Protein AF-X6MAR9-F1 (afdb_monomer_lite)

Foldseek 3Di:
DDDDPVPPPPPDDPDDDPVVVVCVVLVLLADFDPPLAPDDFDDDDDDDDDDDDDDDDDDDDDDPPDDPDPPPPPPPPPAFAEDEFEPPPQLLCRCQVLLQVCLVLVVVLLVLVCPLDVCNVPPQQVVLLVCLVVSLVSHPDCRSSNLVSSCVNSVPDSSSSSVVRSVVVVDKDKDKDWDADPVRDIGIDMDIDDQPPGCQDPVVRDRPSRVSSVVSHHKYQYDYPRHRPDID

pLDDT: mean 72.79, std 27.3, range [24.64, 98.56]

InterPro domains:
  IPR029130 Acid ceramidase, N-terminal [PF15508] (80-138)

Radius of gyration: 22.71 Å; chains: 1; bounding box: 52×60×66 Å

Organism: Reticulomyxa filosa (NCBI:txid46433)

Secondary structure (DSSP, 8-state):
-PPPGGGG---S--SSHHHHHHHHHHTTS---SS-SS---------------------PSPPPTT----------------EEEEETTS-TTTTTHHHHHHTHHHHHHHHHHHHHS-HHIIIIIHHHHHHHHHHHHTTSSTTHHHHHHHHHHHHT--HHHHHHHHHHTTTS-EEEEEEEE-TTS-EEEEEEEE-S-STTEETTTTEEHHHHHHGGG--EEEEEETTEEEEE-

Structure (mmCIF, N/CA/C/O backbone):
data_AF-X6MAR9-F1
#
_entry.id   AF-X6MAR9-F1
#
loop_
_atom_site.group_PDB
_atom_site.id
_atom_site.type_symbol
_atom_site.label_atom_id
_atom_site.label_alt_id
_atom_site.label_comp_id
_atom_site.label_asym_id
_atom_site.label_entity_id
_atom_site.label_seq_id
_atom_site.pdbx_PDB_ins_code
_atom_site.Cartn_x
_atom_site.Cartn_y
_atom_site.Cartn_z
_atom_site.occupancy
_atom_site.B_iso_or_equiv
_atom_site.auth_seq_id
_atom_site.auth_comp_id
_atom_site.auth_asym_id
_atom_site.auth_atom_id
_atom_site.pdbx_PDB_model_num
ATOM 1 N N . MET A 1 1 ? -15.173 17.485 -39.914 1.00 39.50 1 MET A N 1
ATOM 2 C CA . MET A 1 1 ? -15.360 16.325 -39.014 1.00 39.50 1 MET A CA 1
ATOM 3 C C . MET A 1 1 ? -16.487 16.671 -38.047 1.00 39.50 1 MET A C 1
ATOM 5 O O . MET A 1 1 ? -16.360 17.649 -37.323 1.00 39.50 1 MET A O 1
ATOM 9 N N . GLN A 1 2 ? -17.634 15.994 -38.146 1.00 32.28 2 GLN A N 1
ATOM 10 C CA . GLN A 1 2 ? -18.839 16.290 -37.359 1.00 32.28 2 GLN A CA 1
ATOM 11 C C . GLN A 1 2 ? -18.746 15.657 -35.964 1.00 32.28 2 GLN A C 1
ATOM 13 O O . GLN A 1 2 ? -18.407 14.485 -35.834 1.00 32.28 2 GLN A O 1
ATOM 18 N N . VAL A 1 3 ? -19.053 16.444 -34.932 1.00 35.78 3 VAL A N 1
ATOM 19 C CA . VAL A 1 3 ? -19.108 16.002 -33.531 1.00 35.78 3 VAL A CA 1
ATOM 20 C C . VAL A 1 3 ? -20.374 15.150 -33.309 1.00 35.78 3 VAL A C 1
ATOM 22 O O . VAL A 1 3 ? -21.450 15.582 -33.737 1.00 35.78 3 VAL A O 1
ATOM 25 N N . PRO A 1 4 ? -20.289 13.973 -32.654 1.00 30.70 4 PRO A N 1
ATOM 26 C CA . PRO A 1 4 ? -21.431 13.079 -32.452 1.00 30.70 4 PRO A CA 1
ATOM 27 C C . PRO A 1 4 ? -22.591 13.707 -31.647 1.00 30.70 4 PRO A C 1
ATOM 29 O O . PRO A 1 4 ? -22.347 14.523 -30.752 1.00 30.70 4 PRO A O 1
ATOM 32 N N . PRO A 1 5 ? -23.857 13.303 -31.888 1.00 30.72 5 PRO A N 1
ATOM 33 C CA . PRO A 1 5 ? -25.050 13.988 -31.366 1.00 30.72 5 PRO A CA 1
ATOM 34 C C . PRO A 1 5 ? -25.246 13.939 -29.843 1.00 30.72 5 PRO A C 1
ATOM 36 O O . PRO A 1 5 ? -26.031 14.723 -29.318 1.00 30.72 5 PRO A O 1
ATOM 39 N N . PHE A 1 6 ? -24.539 13.070 -29.113 1.00 33.81 6 PHE A N 1
ATOM 40 C CA . PHE A 1 6 ? -24.706 12.939 -27.658 1.00 33.81 6 PHE A CA 1
ATOM 41 C C . PHE A 1 6 ? -23.986 14.035 -26.849 1.00 33.81 6 PHE A C 1
ATOM 43 O O . PHE A 1 6 ? -24.276 14.219 -25.671 1.00 33.81 6 PHE A O 1
ATOM 50 N N . LEU A 1 7 ? -23.079 14.799 -27.470 1.00 34.28 7 LEU A N 1
ATOM 51 C CA . LEU A 1 7 ? -22.317 15.866 -26.803 1.00 34.28 7 LEU A CA 1
ATOM 52 C C . LEU A 1 7 ? -23.007 17.242 -26.833 1.00 34.28 7 LEU A C 1
ATOM 54 O O . LEU A 1 7 ? -22.461 18.209 -26.308 1.00 34.28 7 LEU A O 1
ATOM 58 N N . LYS A 1 8 ? -24.205 17.355 -27.424 1.00 35.19 8 LYS A N 1
ATOM 59 C CA . LYS A 1 8 ? -24.899 18.644 -27.596 1.00 35.19 8 LYS A CA 1
ATOM 60 C C . LYS A 1 8 ? -25.724 19.114 -26.388 1.00 35.19 8 LYS A C 1
ATOM 62 O O . LYS A 1 8 ? -26.106 20.275 -26.371 1.00 35.19 8 LYS A O 1
ATOM 67 N N . ASN A 1 9 ? -25.940 18.279 -25.364 1.00 33.31 9 ASN A N 1
ATOM 68 C CA . ASN A 1 9 ? -26.880 18.582 -24.268 1.00 33.31 9 ASN A CA 1
ATOM 69 C C . ASN A 1 9 ? -26.250 18.724 -22.868 1.00 33.31 9 ASN A C 1
ATOM 71 O O . ASN A 1 9 ? -26.917 18.496 -21.864 1.00 33.31 9 ASN A O 1
ATOM 75 N N . CYS A 1 10 ? -24.993 19.161 -22.764 1.00 29.86 10 CYS A N 1
ATOM 76 C CA . CYS A 1 10 ? -24.384 19.515 -21.472 1.00 29.86 10 CYS A CA 1
ATOM 77 C C . CYS A 1 10 ? -24.360 21.037 -21.222 1.00 29.86 10 CYS A C 1
ATOM 79 O O . CYS A 1 10 ? -23.356 21.583 -20.769 1.00 29.86 10 CYS A O 1
ATOM 81 N N . GLU A 1 11 ? -25.465 21.740 -21.482 1.00 31.56 11 GLU A N 1
ATOM 82 C CA . GLU A 1 11 ? -25.689 23.104 -20.980 1.00 31.56 11 GLU A CA 1
ATOM 83 C C . GLU A 1 11 ? -26.570 23.070 -19.723 1.00 31.56 11 GLU A C 1
ATOM 85 O O . GLU A 1 11 ? -27.739 23.428 -19.763 1.00 31.56 11 GLU A O 1
ATOM 90 N N . PHE A 1 12 ? -26.020 22.630 -18.583 1.00 28.61 12 PHE A N 1
ATOM 91 C CA . PHE A 1 12 ? -26.700 22.826 -17.288 1.00 28.61 12 PHE A CA 1
ATOM 92 C C . PHE A 1 12 ? -25.785 23.135 -16.090 1.00 28.61 12 PHE A C 1
ATOM 94 O O . PHE A 1 12 ? -26.240 23.189 -14.956 1.00 28.61 12 PHE A O 1
ATOM 101 N N . PHE A 1 13 ? -24.496 23.418 -16.307 1.00 28.36 13 PHE A N 1
ATOM 102 C CA . PHE A 1 13 ? -23.588 23.828 -15.223 1.00 28.36 13 PHE A CA 1
ATOM 103 C C . PHE A 1 13 ? -22.726 25.038 -15.611 1.00 28.36 13 PHE A C 1
ATOM 105 O O . PHE A 1 13 ? -21.499 25.036 -15.496 1.00 28.36 13 PHE A O 1
ATOM 112 N N . LYS A 1 14 ? -23.374 26.118 -16.061 1.00 34.38 14 LYS A N 1
ATOM 113 C CA . LYS A 1 14 ? -22.772 27.460 -16.110 1.00 34.38 14 LYS A CA 1
ATOM 114 C C . LYS A 1 14 ? -23.129 28.214 -14.828 1.00 34.38 14 LYS A C 1
ATOM 116 O O . LYS A 1 14 ? -24.068 28.991 -14.820 1.00 34.38 14 LYS A O 1
ATOM 121 N N . SER A 1 15 ? -22.399 27.947 -13.744 1.00 34.78 15 SER A N 1
ATOM 122 C CA . SER A 1 15 ? -22.125 28.875 -12.626 1.00 34.78 15 SER A CA 1
ATOM 123 C C . SER A 1 15 ? -21.538 28.078 -11.453 1.00 34.78 15 SER A C 1
ATOM 125 O O . SER A 1 15 ? -22.092 27.053 -11.075 1.00 34.78 15 SER A O 1
ATOM 127 N N . LYS A 1 16 ? -20.413 28.540 -10.883 1.00 30.88 16 LYS A N 1
ATOM 128 C CA . LYS A 1 16 ? -19.631 27.946 -9.763 1.00 30.88 16 LYS A CA 1
ATOM 129 C C . LYS A 1 16 ? -18.606 26.832 -10.078 1.00 30.88 16 LYS A C 1
ATOM 131 O O . LYS A 1 16 ? -18.299 26.021 -9.209 1.00 30.88 16 LYS A O 1
ATOM 136 N N . SER A 1 17 ? -17.998 26.798 -11.272 1.00 34.94 17 SER A N 1
ATOM 137 C CA . SER A 1 17 ? -17.048 25.723 -11.646 1.00 34.94 17 SER A CA 1
ATOM 138 C C . SER A 1 17 ? -15.541 26.015 -11.494 1.00 34.94 17 SER A C 1
ATOM 140 O O . SER A 1 17 ? -14.753 25.100 -11.717 1.00 34.94 17 SER A O 1
ATOM 142 N N . SER A 1 18 ? -15.092 27.207 -11.076 1.00 30.00 18 SER A N 1
ATOM 143 C CA . SER A 1 18 ? -13.641 27.491 -10.996 1.00 30.00 18 SER A CA 1
ATOM 144 C C . SER A 1 18 ? -12.972 27.052 -9.681 1.00 30.00 18 SER A C 1
ATOM 146 O O . SER A 1 18 ? -11.855 26.541 -9.731 1.00 30.00 18 SER A O 1
ATOM 148 N N . LEU A 1 19 ? -13.645 27.150 -8.524 1.00 27.83 19 LEU A N 1
ATOM 149 C CA . LEU A 1 19 ? -13.100 26.655 -7.243 1.00 27.83 19 LEU A CA 1
ATOM 150 C C . LEU A 1 19 ? -13.285 25.138 -7.047 1.00 27.83 19 LEU A C 1
ATOM 152 O O . LEU A 1 19 ? -12.405 24.471 -6.511 1.00 27.83 19 LEU A O 1
ATOM 156 N N . CYS A 1 20 ? -14.389 24.558 -7.530 1.00 26.77 20 CYS A N 1
ATOM 157 C CA . CYS A 1 20 ? -14.671 23.128 -7.346 1.00 26.77 20 CYS A CA 1
ATOM 158 C C . CYS A 1 20 ? -13.857 22.224 -8.300 1.00 26.77 20 CYS A C 1
ATOM 160 O O . CYS A 1 20 ? -13.545 21.086 -7.954 1.00 26.77 20 CYS A O 1
ATOM 162 N N . LYS A 1 21 ? -13.443 22.726 -9.477 1.00 27.64 21 LYS A N 1
ATOM 163 C CA . LYS A 1 21 ? -12.596 21.959 -10.413 1.00 27.64 21 LYS A CA 1
ATOM 164 C C . LYS A 1 21 ? -11.141 21.844 -9.958 1.00 27.64 21 LYS A C 1
ATOM 166 O O . LYS A 1 21 ? -10.560 20.780 -10.140 1.00 27.64 21 LYS A O 1
ATOM 171 N N . LYS A 1 22 ? -10.577 22.879 -9.321 1.00 27.75 22 LYS A N 1
ATOM 172 C CA . LYS A 1 22 ? -9.224 22.792 -8.743 1.00 27.75 22 LYS A CA 1
ATOM 173 C C . LYS A 1 22 ? -9.175 21.789 -7.583 1.00 27.75 22 LYS A C 1
ATOM 175 O O . LYS A 1 22 ? -8.271 20.963 -7.545 1.00 27.75 22 LYS A O 1
ATOM 180 N N . ASN A 1 23 ? -10.209 21.758 -6.737 1.00 29.67 23 ASN A N 1
ATOM 181 C CA . ASN A 1 23 ? -10.257 20.831 -5.603 1.00 29.67 23 ASN A CA 1
ATOM 182 C C . ASN A 1 23 ? -10.655 19.392 -5.957 1.00 29.67 23 ASN A C 1
ATOM 184 O O . ASN A 1 23 ? -10.231 18.486 -5.256 1.00 29.67 23 ASN A O 1
ATOM 188 N N . LYS A 1 24 ? -11.396 19.121 -7.041 1.00 25.94 24 LYS A N 1
ATOM 189 C CA . LYS A 1 24 ? -11.697 17.727 -7.435 1.00 25.94 24 LYS A CA 1
ATOM 190 C C . LYS A 1 24 ? -10.523 16.991 -8.080 1.00 25.94 24 LYS A C 1
ATOM 192 O O . LYS A 1 24 ? -10.503 15.768 -8.035 1.00 25.94 24 LYS A O 1
ATOM 197 N N . MET A 1 25 ? -9.578 17.708 -8.686 1.00 26.48 25 MET A N 1
ATOM 198 C CA . MET A 1 25 ? -8.367 17.097 -9.244 1.00 26.48 25 MET A CA 1
ATOM 199 C C . MET A 1 25 ? -7.290 16.940 -8.159 1.00 26.48 25 MET A C 1
ATOM 201 O O . MET A 1 25 ? -6.691 15.877 -8.066 1.00 26.48 25 MET A O 1
ATOM 205 N N . ALA A 1 26 ? -7.151 17.927 -7.262 1.00 25.94 26 ALA A N 1
ATOM 206 C CA . ALA A 1 26 ? -6.283 17.834 -6.084 1.00 25.94 26 ALA A CA 1
ATOM 207 C C . ALA A 1 26 ? -6.765 16.788 -5.055 1.00 25.94 26 ALA A C 1
ATOM 209 O O . ALA A 1 26 ? -5.955 16.082 -4.474 1.00 25.94 26 ALA A O 1
ATOM 210 N N . SER A 1 27 ? -8.082 16.613 -4.887 1.00 24.64 27 SER A N 1
ATOM 211 C CA . SER A 1 27 ? -8.659 15.606 -3.979 1.00 24.64 27 SER A CA 1
ATOM 212 C C . SER A 1 27 ? -8.550 14.169 -4.494 1.00 24.64 27 SER A C 1
ATOM 214 O O . SER A 1 27 ? -8.752 13.248 -3.712 1.00 24.64 27 SER A O 1
ATOM 216 N N . LYS A 1 28 ? -8.265 13.960 -5.787 1.00 25.88 2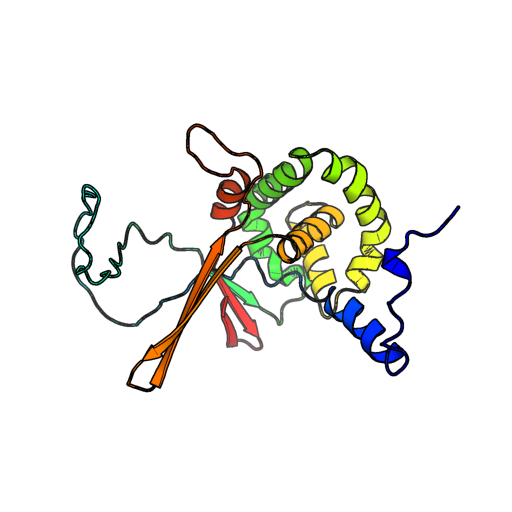8 LYS A N 1
ATOM 217 C CA . LYS A 1 28 ? -8.078 12.620 -6.369 1.00 25.88 28 LYS A CA 1
ATOM 218 C C . LYS A 1 28 ? -6.622 12.149 -6.365 1.00 25.88 28 LYS A C 1
ATOM 220 O O . LYS A 1 28 ? -6.386 10.972 -6.567 1.00 25.88 28 LYS A O 1
ATOM 225 N N . PHE A 1 29 ? -5.672 13.051 -6.120 1.00 27.73 29 PHE A N 1
ATOM 226 C CA . PHE A 1 29 ? -4.241 12.741 -5.999 1.00 27.73 29 PHE A CA 1
ATOM 227 C C . PHE A 1 29 ? -3.792 12.577 -4.536 1.00 27.73 29 PHE A C 1
ATOM 229 O O . PHE A 1 29 ? -2.603 12.540 -4.242 1.00 27.73 29 PHE A O 1
ATOM 236 N N . ALA A 1 30 ? -4.756 12.506 -3.616 1.00 26.73 30 ALA A N 1
ATOM 237 C CA . ALA A 1 30 ? -4.566 12.664 -2.184 1.00 26.73 30 ALA A CA 1
ATOM 238 C C . ALA A 1 30 ? -4.657 11.369 -1.376 1.00 26.73 30 ALA A C 1
ATOM 240 O O . ALA A 1 30 ? -5.114 11.417 -0.242 1.00 26.73 30 ALA A O 1
ATOM 241 N N . VAL A 1 31 ? -4.300 10.216 -1.933 1.00 33.16 31 VAL A N 1
ATOM 242 C CA . VAL A 1 31 ? -4.320 8.961 -1.173 1.00 33.16 31 VAL A CA 1
ATOM 243 C C . VAL A 1 31 ? -3.279 8.036 -1.768 1.00 33.16 31 VAL A C 1
ATOM 245 O O . VAL A 1 31 ? -3.501 7.517 -2.852 1.00 33.16 31 VAL A O 1
ATOM 248 N N . SER A 1 32 ? -2.138 7.856 -1.110 1.00 33.22 32 SER A N 1
ATOM 249 C CA . SER A 1 32 ? -1.228 6.728 -1.346 1.00 33.22 32 SER A CA 1
ATOM 250 C C . SER A 1 32 ? -0.170 6.734 -0.259 1.00 33.22 32 SER A C 1
ATOM 252 O O . SER A 1 32 ? 0.620 7.663 -0.229 1.00 33.22 32 SER A O 1
ATOM 254 N N . VAL A 1 33 ? -0.256 5.736 0.630 1.00 32.97 33 VAL A N 1
ATOM 255 C CA . VAL A 1 33 ? 0.730 5.186 1.598 1.00 32.97 33 VAL A CA 1
ATOM 256 C C . VAL A 1 33 ? 0.004 4.593 2.827 1.00 32.97 33 VAL A C 1
ATOM 258 O O . VAL A 1 33 ? 0.527 3.766 3.560 1.00 32.97 33 VAL A O 1
ATOM 261 N N . PHE A 1 34 ? -1.285 4.869 3.005 1.00 32.53 34 PHE A N 1
ATOM 262 C CA . PHE A 1 34 ? -2.049 4.367 4.155 1.00 32.53 34 PHE A CA 1
ATOM 263 C C . PHE A 1 34 ? -2.504 2.895 4.113 1.00 32.53 34 PHE A C 1
ATOM 265 O O . PHE A 1 34 ? -3.240 2.467 5.001 1.00 32.53 34 PHE A O 1
ATOM 272 N N . LEU A 1 35 ? -2.196 2.132 3.064 1.00 44.88 35 LEU A N 1
ATOM 273 C CA . LEU A 1 35 ? -3.095 1.043 2.651 1.00 44.88 35 LEU A CA 1
ATOM 274 C C . LEU A 1 35 ? -2.441 -0.330 2.458 1.00 44.88 35 LEU A C 1
ATOM 276 O O . LEU A 1 35 ? -2.986 -1.165 1.745 1.00 44.88 35 LEU A O 1
ATOM 280 N N . LEU A 1 36 ? -1.350 -0.607 3.175 1.00 32.94 36 LEU A N 1
ATOM 281 C CA . LEU A 1 36 ? -0.892 -1.986 3.404 1.00 32.94 36 LEU A CA 1
ATOM 282 C C . LEU A 1 36 ? -1.437 -2.610 4.708 1.00 32.94 36 LEU A C 1
ATOM 284 O O . LEU A 1 36 ? -1.257 -3.802 4.936 1.00 32.94 36 LEU A O 1
ATOM 288 N N . SER A 1 37 ? -2.137 -1.835 5.541 1.00 33.59 37 SER A N 1
ATOM 289 C CA . SER A 1 37 ? -2.519 -2.261 6.891 1.00 33.59 37 SER A CA 1
ATOM 290 C C . SER A 1 37 ? -3.975 -2.692 7.075 1.00 33.59 37 SER A C 1
ATOM 292 O O . SER A 1 37 ? -4.263 -3.462 7.973 1.00 33.59 37 SER A O 1
ATOM 294 N N . ASN A 1 38 ? -4.921 -2.273 6.230 1.00 31.59 38 ASN A N 1
ATOM 295 C CA . ASN A 1 38 ? -6.343 -2.427 6.566 1.00 31.59 38 ASN A CA 1
ATOM 296 C C . ASN A 1 38 ? -6.913 -3.826 6.283 1.00 31.59 38 ASN A C 1
ATOM 298 O O . ASN A 1 38 ? -7.631 -4.019 5.291 1.00 31.59 38 ASN A O 1
ATOM 302 N N . LEU A 1 39 ? -6.681 -4.779 7.190 1.00 33.47 39 LEU A N 1
ATOM 303 C CA . LEU A 1 39 ? -7.433 -6.032 7.228 1.00 33.47 39 LEU A CA 1
ATOM 304 C C . LEU A 1 39 ? -7.546 -6.638 8.638 1.00 33.47 39 LEU A C 1
ATOM 306 O O . LEU A 1 39 ? -7.028 -7.717 8.899 1.00 33.47 39 LEU A O 1
ATOM 310 N N . LEU A 1 40 ? -8.353 -6.035 9.519 1.00 30.25 40 LEU A N 1
ATOM 311 C CA . LEU A 1 40 ? -9.048 -6.813 10.547 1.00 30.25 40 LEU A CA 1
ATOM 312 C C . LEU A 1 40 ? -10.348 -6.159 11.015 1.00 30.25 40 LEU A C 1
ATOM 314 O O . LEU A 1 40 ? -10.465 -4.950 11.197 1.00 30.25 40 LEU A O 1
ATOM 318 N N . SER A 1 41 ? -11.342 -6.996 11.281 1.00 27.33 41 SER A N 1
ATOM 319 C CA . SER A 1 41 ? -12.475 -6.636 12.114 1.00 27.33 41 SER A CA 1
ATOM 320 C C . SER A 1 41 ? -13.000 -7.850 12.861 1.00 27.33 41 SER A C 1
ATOM 322 O O . SER A 1 41 ? -12.992 -8.958 12.330 1.00 27.33 41 SER A O 1
ATOM 324 N N . LEU A 1 42 ? -13.492 -7.573 14.071 1.00 26.70 42 LEU A N 1
ATOM 325 C CA . LEU A 1 42 ? -13.932 -8.464 15.150 1.00 26.70 42 LEU A CA 1
ATOM 326 C C . LEU A 1 42 ? -12.822 -8.877 16.129 1.00 26.70 42 LEU A C 1
ATOM 328 O O . LEU A 1 42 ? -12.465 -10.046 16.263 1.00 26.70 42 LEU A O 1
ATOM 332 N N . THR A 1 43 ? -12.335 -7.908 16.906 1.00 27.20 43 THR A N 1
ATOM 333 C CA . THR A 1 43 ? -11.886 -8.182 18.274 1.00 27.20 43 THR A CA 1
ATOM 334 C C . THR A 1 43 ? -13.075 -7.976 19.216 1.00 27.20 43 THR A C 1
ATOM 336 O O . THR A 1 43 ? -13.600 -6.874 19.352 1.00 27.20 43 THR A O 1
ATOM 339 N N . HIS A 1 44 ? -13.528 -9.050 19.861 1.00 27.12 44 HIS A N 1
ATOM 340 C CA . HIS A 1 44 ? -14.212 -8.936 21.143 1.00 27.12 44 HIS A CA 1
ATOM 341 C C . HIS A 1 44 ? -13.360 -9.617 22.204 1.00 27.12 44 HIS A C 1
ATOM 343 O O . HIS A 1 44 ? -12.767 -10.672 21.971 1.00 27.12 44 HIS A O 1
ATOM 349 N N . ALA A 1 45 ? -13.280 -8.943 23.344 1.00 30.61 45 ALA A N 1
ATOM 350 C CA . ALA A 1 45 ? -12.748 -9.458 24.584 1.00 30.61 45 ALA A CA 1
ATOM 351 C C . ALA A 1 45 ? -13.492 -10.738 25.007 1.00 30.61 45 ALA A C 1
ATOM 353 O O . ALA A 1 45 ? -14.711 -10.810 24.869 1.00 30.61 45 ALA A O 1
ATOM 354 N N . GLY A 1 46 ? -12.759 -11.696 25.583 1.00 26.41 46 GLY A N 1
ATOM 355 C CA . GLY A 1 46 ? -13.332 -12.745 26.431 1.00 26.41 46 GLY A CA 1
ATOM 356 C C . GLY A 1 46 ? -13.198 -14.189 25.934 1.00 26.41 46 GLY A C 1
ATOM 357 O O . GLY A 1 46 ? -13.896 -14.595 25.015 1.00 26.41 46 GLY A O 1
ATOM 358 N N . ALA A 1 47 ? -12.379 -14.937 26.683 1.00 27.45 47 ALA A N 1
ATOM 359 C CA . ALA A 1 47 ? -12.555 -16.330 27.118 1.00 27.45 47 ALA A CA 1
ATOM 360 C C . ALA A 1 47 ? -12.316 -17.510 26.143 1.00 27.45 47 ALA A C 1
ATOM 362 O O . ALA A 1 47 ? -13.024 -17.708 25.162 1.00 27.45 47 ALA A O 1
ATOM 363 N N . ASP A 1 48 ? -11.295 -18.302 26.501 1.00 30.25 48 ASP A N 1
ATOM 364 C CA . ASP A 1 48 ? -11.279 -19.760 26.727 1.00 30.25 48 ASP A CA 1
ATOM 365 C C . ASP A 1 48 ? -12.372 -20.645 26.091 1.00 30.25 48 ASP A C 1
ATOM 367 O O . ASP A 1 48 ? -13.563 -20.445 26.322 1.00 30.25 48 ASP A O 1
ATOM 371 N N . GLY A 1 49 ? -11.944 -21.740 25.440 1.00 28.92 49 GLY A N 1
ATOM 372 C CA . GLY A 1 49 ? -12.757 -22.960 25.298 1.00 28.92 49 GLY A CA 1
ATOM 373 C C . GLY A 1 49 ? -12.707 -23.670 23.938 1.00 28.92 49 GLY A C 1
ATOM 374 O O . GLY A 1 49 ? -13.286 -23.197 22.969 1.00 28.92 49 GLY A O 1
ATOM 375 N N . ASP A 1 50 ? -12.043 -24.830 23.933 1.00 29.38 50 ASP A N 1
ATOM 376 C CA . ASP A 1 50 ? -12.173 -26.036 23.095 1.00 29.38 50 ASP A CA 1
ATOM 377 C C . ASP A 1 50 ? -12.346 -25.977 21.560 1.00 29.38 50 ASP A C 1
ATOM 379 O O . ASP A 1 50 ? -13.319 -25.502 20.976 1.00 29.38 50 ASP A O 1
ATOM 383 N N . HIS A 1 51 ? -11.388 -26.636 20.899 1.00 36.94 51 HIS A N 1
ATOM 384 C CA . HIS A 1 51 ? -11.321 -26.906 19.467 1.00 36.94 51 HIS A CA 1
ATOM 385 C C . HIS A 1 51 ? -12.326 -27.990 19.031 1.00 36.94 51 HIS A C 1
ATOM 387 O O . HIS A 1 51 ? -12.147 -29.164 19.347 1.00 36.94 51 HIS A O 1
ATOM 393 N N . ALA A 1 52 ? -13.318 -27.635 18.208 1.00 32.41 52 ALA A N 1
ATOM 394 C CA . ALA A 1 52 ? -14.138 -28.598 17.466 1.00 32.41 52 ALA A CA 1
ATOM 395 C C . ALA A 1 52 ? -13.739 -28.621 15.976 1.00 32.41 52 ALA A C 1
ATOM 397 O O . ALA A 1 52 ? -13.761 -27.596 15.291 1.00 32.41 52 ALA A O 1
ATOM 398 N N . SER A 1 53 ? -13.360 -29.796 15.463 1.00 30.98 53 SER A N 1
ATOM 399 C CA . SER A 1 53 ? -12.997 -30.028 14.059 1.00 30.98 53 SER A CA 1
ATOM 400 C C . SER A 1 53 ? -14.203 -29.865 13.125 1.00 30.98 53 SER A C 1
ATOM 402 O O . SER A 1 53 ? -15.230 -30.517 13.313 1.00 30.98 53 SER A O 1
ATOM 404 N N . CYS A 1 54 ? -14.074 -29.041 12.084 1.00 39.81 54 CYS A N 1
ATOM 405 C CA . CYS A 1 54 ? -15.132 -28.816 11.099 1.00 39.81 54 CYS A CA 1
ATOM 406 C C . CYS A 1 54 ? -15.134 -29.913 10.018 1.00 39.81 54 CYS A C 1
ATOM 408 O O . CYS A 1 54 ? -14.324 -29.870 9.095 1.00 39.81 54 CYS A O 1
ATOM 410 N N . HIS A 1 55 ? -16.075 -30.858 10.083 1.00 31.62 55 HIS A N 1
ATOM 411 C CA . HIS A 1 55 ? -16.477 -31.650 8.916 1.00 31.62 55 HIS A CA 1
ATOM 412 C C . HIS A 1 55 ? -17.554 -30.884 8.138 1.00 31.62 55 HIS A C 1
ATOM 414 O O . HIS A 1 55 ? -18.629 -30.602 8.665 1.00 31.62 55 HIS A O 1
ATOM 420 N N . MET A 1 56 ? -17.271 -30.534 6.880 1.00 35.09 56 MET A N 1
ATOM 421 C CA . MET A 1 56 ? -18.265 -29.953 5.979 1.00 35.09 56 MET A CA 1
ATOM 422 C C . MET A 1 56 ? -19.090 -31.058 5.324 1.00 35.09 56 MET A C 1
ATOM 424 O O . MET A 1 56 ? -18.607 -31.730 4.421 1.00 35.09 56 MET A O 1
ATOM 428 N N . THR A 1 57 ? -20.360 -31.163 5.696 1.00 38.12 57 THR A N 1
ATOM 429 C CA . THR A 1 57 ? -21.422 -31.498 4.738 1.00 38.12 57 THR A CA 1
ATOM 430 C C . THR A 1 57 ? -22.690 -30.766 5.144 1.00 38.12 57 THR A C 1
ATOM 432 O O . THR A 1 57 ? -23.140 -30.903 6.282 1.00 38.12 57 THR A O 1
ATOM 435 N N . PRO A 1 58 ? -23.310 -30.043 4.205 1.00 43.16 58 PRO A N 1
ATOM 436 C CA . PRO A 1 58 ? -24.680 -30.413 3.892 1.00 43.16 58 PRO A CA 1
ATOM 437 C C . PRO A 1 58 ? -24.918 -30.495 2.382 1.00 43.16 58 PRO A C 1
ATOM 439 O O . PRO A 1 58 ? -24.513 -29.627 1.609 1.00 43.16 58 PRO A O 1
ATOM 442 N N . ALA A 1 59 ? -25.617 -31.554 1.977 1.00 38.72 59 ALA A N 1
ATOM 443 C CA . ALA A 1 59 ? -26.244 -31.643 0.669 1.00 38.72 59 ALA A CA 1
ATOM 444 C C . ALA A 1 59 ? -27.274 -30.506 0.518 1.00 38.72 59 ALA A C 1
ATOM 446 O O . ALA A 1 59 ? -28.097 -30.280 1.406 1.00 38.72 59 ALA A O 1
ATOM 447 N N . TYR A 1 60 ? -27.211 -29.780 -0.597 1.00 39.09 60 TYR A N 1
ATOM 448 C CA . TYR A 1 60 ? -28.217 -28.789 -0.984 1.00 39.09 60 TYR A CA 1
ATOM 449 C C . TYR A 1 60 ? -29.486 -29.476 -1.530 1.00 39.09 60 TYR A C 1
ATOM 451 O O . TYR A 1 60 ? -29.369 -30.565 -2.096 1.00 39.09 60 TYR A O 1
ATOM 459 N N . PRO A 1 61 ? -30.677 -28.843 -1.440 1.00 47.34 61 PRO A N 1
ATOM 460 C CA . PRO A 1 61 ? -30.943 -27.487 -0.954 1.00 47.34 61 PRO A CA 1
ATOM 461 C C . PRO A 1 61 ? -31.461 -27.437 0.494 1.00 47.34 61 PRO A C 1
ATOM 463 O O . PRO A 1 61 ? -32.257 -28.268 0.925 1.00 47.34 61 PRO A O 1
ATOM 466 N N . LEU A 1 62 ? -31.031 -26.412 1.239 1.00 51.84 62 LEU A N 1
ATOM 467 C CA . LEU A 1 62 ? -31.448 -26.178 2.624 1.00 51.84 62 LEU A CA 1
ATOM 468 C C . LEU A 1 62 ? -32.883 -25.600 2.693 1.00 51.84 62 LEU A C 1
ATOM 470 O O . LEU A 1 62 ? -33.203 -24.698 1.916 1.00 51.84 62 LEU A O 1
ATOM 474 N N . PRO A 1 63 ? -33.740 -26.059 3.629 1.00 51.34 63 PRO A N 1
ATOM 475 C CA . PRO A 1 63 ? -35.105 -25.551 3.798 1.00 51.34 63 PRO A CA 1
ATOM 476 C C . PRO A 1 63 ? -35.167 -24.064 4.187 1.00 51.34 63 PRO A C 1
ATOM 478 O O . PRO A 1 63 ? -34.317 -23.566 4.925 1.00 51.34 63 PRO A O 1
ATOM 481 N N . SER A 1 64 ? -36.254 -23.387 3.798 1.00 53.16 64 SER A N 1
ATOM 482 C CA . SER A 1 64 ? -36.558 -21.956 4.022 1.00 53.16 64 SER A CA 1
ATOM 483 C C . SER A 1 64 ? -36.569 -21.478 5.483 1.00 53.16 64 SER A C 1
ATOM 485 O O . SER A 1 64 ? -36.707 -20.286 5.744 1.00 53.16 64 SER A O 1
ATOM 487 N N . ASN A 1 65 ? -36.434 -22.396 6.441 1.00 51.44 65 ASN A N 1
ATOM 488 C CA . ASN A 1 65 ? -36.659 -22.160 7.868 1.00 51.44 65 ASN A CA 1
ATOM 489 C C . ASN A 1 65 ? -35.343 -22.143 8.664 1.00 51.44 65 ASN A C 1
ATOM 491 O O . ASN A 1 65 ? -35.350 -21.966 9.883 1.00 51.44 65 ASN A O 1
ATOM 495 N N . VAL A 1 66 ? -34.206 -22.353 7.995 1.00 50.59 66 VAL A N 1
ATOM 496 C CA . VAL A 1 66 ? -32.891 -22.366 8.635 1.00 50.59 66 VAL A CA 1
ATOM 497 C C . VAL A 1 66 ? -32.423 -20.923 8.809 1.00 50.59 66 VAL A C 1
ATOM 499 O O . VAL A 1 66 ? -32.011 -20.263 7.853 1.00 50.59 66 VAL A O 1
ATOM 502 N N . LYS A 1 67 ? -32.467 -20.416 10.048 1.00 49.03 67 LYS A N 1
ATOM 503 C CA . LYS A 1 67 ? -31.718 -19.206 10.409 1.00 49.03 67 LYS A CA 1
ATOM 504 C C . LYS A 1 67 ? -30.255 -19.469 10.064 1.00 49.03 67 LYS A C 1
ATOM 506 O O . LYS A 1 67 ? -29.680 -20.431 10.566 1.00 49.03 67 LYS A O 1
ATOM 511 N N . ARG A 1 68 ? -29.663 -18.632 9.205 1.00 49.12 68 ARG A N 1
ATOM 512 C CA . ARG A 1 68 ? -28.219 -18.653 8.952 1.00 49.12 68 ARG A CA 1
ATOM 513 C C . ARG A 1 68 ? -27.511 -18.453 10.286 1.00 49.12 68 ARG A C 1
ATOM 515 O O . ARG A 1 68 ? -27.447 -17.337 10.792 1.00 49.12 68 ARG A O 1
ATOM 522 N N . GLN A 1 69 ? -27.021 -19.536 10.870 1.00 42.06 69 GLN A N 1
ATOM 523 C CA . GLN A 1 69 ? -26.060 -19.448 11.948 1.00 42.06 69 GLN A CA 1
ATOM 524 C C . GLN A 1 69 ? -24.773 -18.952 11.295 1.00 42.06 69 GLN A C 1
ATOM 526 O O . GLN A 1 69 ? -24.267 -19.583 10.367 1.00 42.06 69 GLN A O 1
ATOM 531 N N . ILE A 1 70 ? -24.282 -17.785 11.717 1.00 46.66 70 ILE A N 1
ATOM 532 C CA . ILE A 1 70 ? -22.914 -17.386 11.400 1.00 46.66 70 ILE A CA 1
ATOM 533 C C . ILE A 1 70 ? -22.047 -18.399 12.134 1.00 46.66 70 ILE A C 1
ATOM 535 O O . ILE A 1 70 ? -21.832 -18.295 13.340 1.00 46.66 70 ILE A O 1
ATOM 539 N N . VAL A 1 71 ? -21.633 -19.444 11.426 1.00 44.84 71 VAL A N 1
ATOM 540 C CA . VAL A 1 71 ? -20.632 -20.358 11.945 1.00 44.84 71 VAL A CA 1
ATOM 541 C C . VAL A 1 71 ? -19.334 -19.569 11.905 1.00 44.84 71 VAL A C 1
ATOM 543 O O . VAL A 1 71 ? -18.758 -19.354 10.839 1.00 44.84 71 VAL A O 1
ATOM 546 N N . TYR A 1 72 ? -18.903 -19.077 13.066 1.00 44.12 72 TYR A N 1
ATOM 547 C CA . TYR A 1 72 ? -17.543 -18.594 13.250 1.00 44.12 72 TYR A CA 1
ATOM 548 C C . TYR A 1 72 ? -16.635 -19.824 13.190 1.00 44.12 72 TYR A C 1
ATOM 550 O O . TYR A 1 72 ? -16.222 -20.376 14.207 1.00 44.12 72 TYR A O 1
ATOM 558 N N . CYS A 1 73 ? -16.389 -20.325 11.979 1.00 46.59 73 CYS A N 1
ATOM 559 C CA . CYS A 1 73 ? -15.375 -21.335 11.748 1.00 46.59 73 CYS A CA 1
ATOM 560 C C . CYS A 1 73 ? -14.038 -20.649 12.002 1.00 46.59 73 CYS A C 1
ATOM 562 O O . CYS A 1 73 ? -13.459 -20.054 11.094 1.00 46.59 73 CYS A O 1
ATOM 564 N N . ALA A 1 74 ? -13.543 -20.715 13.236 1.00 46.50 74 ALA A N 1
ATOM 565 C CA . ALA A 1 74 ? -12.166 -20.382 13.566 1.00 46.50 74 ALA A CA 1
ATOM 566 C C . ALA A 1 74 ? -11.219 -21.436 12.953 1.00 46.50 74 ALA A C 1
ATOM 568 O O . ALA A 1 74 ? -10.460 -22.100 13.651 1.00 46.50 74 ALA A O 1
ATOM 569 N N . ASN A 1 75 ? -11.268 -21.621 11.632 1.00 45.78 75 ASN A N 1
ATOM 570 C CA . ASN A 1 75 ? -10.183 -22.254 10.900 1.00 45.78 75 ASN A CA 1
ATOM 571 C C . ASN A 1 75 ? -8.968 -21.350 11.079 1.00 45.78 75 ASN A C 1
ATOM 573 O O . ASN A 1 75 ? -9.098 -20.153 10.833 1.00 45.78 75 ASN A O 1
ATOM 577 N N . LYS A 1 76 ? -7.856 -21.919 11.586 1.00 50.59 76 LYS A N 1
ATOM 578 C CA . LYS A 1 76 ? -6.564 -21.266 11.892 1.00 50.59 76 LYS A CA 1
ATOM 579 C C . LYS A 1 76 ? -6.578 -19.777 11.545 1.00 50.59 76 LYS A C 1
ATOM 581 O O . LYS A 1 76 ? -6.353 -19.428 10.386 1.00 50.59 76 LYS A O 1
ATOM 586 N N . LYS A 1 77 ? -6.862 -18.912 12.531 1.00 54.88 77 LYS A N 1
ATOM 587 C CA . LYS A 1 77 ? -6.746 -17.459 12.348 1.00 54.88 77 LYS A CA 1
ATOM 588 C C . LYS A 1 77 ? -5.379 -17.198 11.716 1.00 54.88 77 LYS A C 1
ATOM 590 O O . LYS A 1 77 ? -4.359 -17.451 12.356 1.00 54.88 77 LYS A O 1
ATOM 595 N N . ARG A 1 78 ? -5.353 -16.746 10.459 1.00 64.12 78 ARG A N 1
ATOM 596 C CA . ARG A 1 78 ? -4.135 -16.210 9.854 1.00 64.12 78 ARG A CA 1
ATOM 597 C C . ARG A 1 78 ? -3.824 -14.952 10.652 1.00 64.12 78 ARG A C 1
ATOM 599 O O . ARG A 1 78 ? -4.471 -13.928 10.464 1.00 64.12 78 ARG A O 1
ATOM 606 N N . SER A 1 79 ? -2.942 -15.079 11.637 1.00 80.00 79 SER A N 1
ATOM 607 C CA . SER A 1 79 ? -2.500 -13.940 12.428 1.00 80.00 79 SER A CA 1
ATOM 608 C C . SER A 1 79 ? -1.612 -13.100 11.530 1.00 80.00 79 SER A C 1
ATOM 610 O O . SER A 1 79 ? -0.536 -13.552 11.144 1.00 80.00 79 SER A O 1
ATOM 612 N N . LEU A 1 80 ? -2.082 -11.912 11.166 1.00 86.62 80 LEU A N 1
ATOM 613 C CA . LEU A 1 80 ? -1.249 -10.945 10.470 1.00 86.62 80 LEU A CA 1
ATOM 614 C C . LEU A 1 80 ? -0.251 -10.338 11.469 1.00 86.62 80 LEU A C 1
ATOM 616 O O . LEU A 1 80 ? -0.632 -10.081 12.621 1.00 86.62 80 LEU A O 1
ATOM 620 N N . PRO A 1 81 ? 1.015 -10.138 11.070 1.00 91.19 81 PRO A N 1
ATOM 621 C CA . PRO A 1 81 ? 1.990 -9.456 11.909 1.00 91.19 81 PRO A CA 1
ATOM 622 C C . PRO A 1 81 ? 1.569 -8.003 12.137 1.00 91.19 81 PRO A C 1
ATOM 624 O O . PRO A 1 81 ? 0.842 -7.416 11.336 1.00 91.19 81 PRO A O 1
ATOM 627 N N . TRP A 1 82 ? 2.008 -7.441 13.259 1.00 93.81 82 TRP A N 1
ATOM 628 C CA . TRP A 1 82 ? 1.750 -6.055 13.624 1.00 93.81 82 TRP A CA 1
ATOM 629 C C . TRP A 1 82 ? 3.031 -5.242 13.521 1.00 93.81 82 TRP A C 1
ATOM 631 O O . TRP A 1 82 ? 4.035 -5.645 14.103 1.00 93.81 82 TRP A O 1
ATOM 641 N N . PHE A 1 83 ? 2.947 -4.077 12.888 1.00 93.75 83 PHE A N 1
ATOM 642 C CA . PHE A 1 83 ? 4.025 -3.093 12.840 1.00 93.75 83 PHE A CA 1
ATOM 643 C C . PHE A 1 83 ? 3.609 -1.805 13.545 1.00 93.75 83 PHE A C 1
ATOM 645 O O . PHE A 1 83 ? 2.457 -1.372 13.453 1.00 93.75 83 PHE A O 1
ATOM 652 N N . ASP A 1 84 ? 4.552 -1.200 14.258 1.00 95.38 84 ASP A N 1
ATOM 653 C CA . ASP A 1 84 ? 4.397 0.122 14.853 1.00 95.38 84 ASP A CA 1
ATOM 654 C C . ASP A 1 84 ? 5.021 1.154 13.915 1.00 95.38 84 ASP A C 1
ATOM 656 O O . ASP A 1 84 ? 6.215 1.119 13.642 1.00 95.38 84 ASP A O 1
ATOM 660 N N . ILE A 1 85 ? 4.200 2.070 13.413 1.00 94.81 85 ILE A N 1
ATOM 661 C CA . ILE A 1 85 ? 4.599 3.067 12.422 1.00 94.81 85 ILE A CA 1
ATOM 662 C C . ILE A 1 85 ? 4.543 4.431 13.087 1.00 94.81 85 ILE A C 1
ATOM 664 O O . ILE A 1 85 ? 3.465 4.926 13.420 1.00 94.81 85 ILE A O 1
ATOM 668 N N . ASP A 1 86 ? 5.706 5.028 13.312 1.00 95.94 86 ASP A N 1
ATOM 669 C CA . ASP A 1 86 ? 5.816 6.308 14.002 1.00 95.94 86 ASP A CA 1
ATOM 670 C C . ASP A 1 86 ? 5.706 7.487 13.024 1.00 95.94 86 ASP A C 1
ATOM 672 O O . ASP A 1 86 ? 6.551 7.698 12.156 1.00 95.94 86 ASP A O 1
ATOM 676 N N . LEU A 1 87 ? 4.649 8.281 13.178 1.00 95.44 87 LEU A N 1
ATOM 677 C CA . LEU A 1 87 ? 4.372 9.475 12.385 1.00 95.44 87 LEU A CA 1
ATOM 678 C C . LEU A 1 87 ? 5.317 10.640 12.709 1.00 95.44 87 LEU A C 1
ATOM 680 O O . LEU A 1 87 ? 5.354 11.591 11.928 1.00 95.44 87 LEU A O 1
ATOM 684 N N . ASP A 1 88 ? 6.058 10.582 13.822 1.00 96.56 88 ASP A N 1
ATOM 685 C CA . ASP A 1 88 ? 7.108 11.556 14.144 1.00 96.56 88 ASP A CA 1
ATOM 686 C C . ASP A 1 88 ? 8.455 11.210 13.482 1.00 96.56 88 ASP A C 1
ATOM 688 O O . ASP A 1 88 ? 9.351 12.055 13.439 1.00 96.56 88 ASP A O 1
ATOM 692 N N . THR A 1 89 ? 8.600 9.994 12.935 1.00 96.88 89 THR A N 1
ATOM 693 C CA . THR A 1 89 ? 9.754 9.630 12.097 1.00 96.88 89 THR A CA 1
ATOM 694 C C . THR A 1 89 ? 9.709 10.404 10.780 1.00 96.88 89 THR A C 1
ATOM 696 O O . THR A 1 89 ? 8.625 10.700 10.262 1.00 96.88 89 THR A O 1
ATOM 699 N N . ASP A 1 90 ? 10.893 10.711 10.233 1.00 98.06 90 ASP A N 1
ATOM 700 C CA . ASP A 1 90 ? 11.021 11.294 8.897 1.00 98.06 90 ASP A CA 1
ATOM 701 C C . ASP A 1 90 ? 10.172 10.484 7.898 1.00 98.06 90 ASP A C 1
ATOM 703 O O . ASP A 1 90 ? 10.284 9.252 7.872 1.00 98.06 90 ASP A O 1
ATOM 707 N N . PRO A 1 91 ? 9.296 11.121 7.101 1.00 97.38 91 PRO A N 1
ATOM 708 C CA . PRO A 1 91 ? 8.419 10.390 6.196 1.00 97.38 91 PRO A CA 1
ATOM 709 C C . PRO A 1 91 ? 9.142 9.437 5.245 1.00 97.38 91 PRO A C 1
ATOM 711 O O . PRO A 1 91 ? 8.593 8.392 4.901 1.00 97.38 91 PRO A O 1
ATOM 714 N N . TYR A 1 92 ? 10.377 9.759 4.861 1.00 98.19 92 TYR A N 1
ATOM 715 C CA . TYR A 1 92 ? 11.208 8.906 4.018 1.00 98.19 92 TYR A CA 1
ATOM 716 C C . TYR A 1 92 ? 11.513 7.559 4.693 1.00 98.19 92 TYR A C 1
ATOM 718 O O . TYR A 1 92 ? 11.523 6.509 4.056 1.00 98.19 92 TYR A O 1
ATOM 726 N N . ASP A 1 93 ? 11.706 7.563 6.011 1.00 98.19 93 ASP A N 1
ATOM 727 C CA . ASP A 1 93 ? 12.071 6.377 6.791 1.00 98.19 93 ASP A CA 1
ATOM 728 C C . ASP A 1 93 ? 10.875 5.678 7.444 1.00 98.19 93 ASP A C 1
ATOM 730 O O . ASP A 1 93 ? 11.006 4.552 7.930 1.00 98.19 93 ASP A O 1
ATOM 734 N N . ARG A 1 94 ? 9.694 6.300 7.424 1.00 95.75 94 ARG A N 1
ATOM 735 C CA . ARG A 1 94 ? 8.496 5.838 8.141 1.00 95.75 94 ARG A CA 1
ATOM 736 C C . ARG A 1 94 ? 8.077 4.405 7.793 1.00 95.75 94 ARG A C 1
ATOM 738 O O . ARG A 1 94 ? 7.583 3.685 8.654 1.00 95.75 94 ARG A O 1
ATOM 745 N N . TRP A 1 95 ? 8.309 3.974 6.553 1.00 96.50 95 TRP A N 1
ATOM 746 C CA . TRP A 1 95 ? 7.929 2.644 6.049 1.00 96.50 95 TRP A CA 1
ATOM 747 C C . TRP A 1 95 ? 9.108 1.682 5.898 1.00 96.50 95 TRP A C 1
ATOM 749 O O . TRP A 1 95 ? 8.947 0.588 5.360 1.00 96.50 95 TRP A O 1
ATOM 759 N N . LYS A 1 96 ? 10.294 2.064 6.381 1.00 97.06 96 LYS A N 1
ATOM 760 C CA . LYS A 1 96 ? 11.549 1.331 6.183 1.00 97.06 96 LYS A CA 1
ATOM 761 C C . LYS A 1 96 ? 11.492 -0.122 6.645 1.00 97.06 96 LYS A C 1
ATOM 763 O O . LYS A 1 96 ? 11.916 -1.007 5.910 1.00 97.06 96 LYS A O 1
ATOM 768 N N . GLU A 1 97 ? 10.988 -0.379 7.851 1.00 96.56 97 GLU A N 1
ATOM 769 C CA . GLU A 1 97 ? 10.938 -1.739 8.404 1.00 96.56 97 GLU A CA 1
ATOM 770 C C . GLU A 1 97 ? 10.084 -2.664 7.530 1.00 96.56 97 GLU A C 1
ATOM 772 O O . GLU A 1 97 ? 10.517 -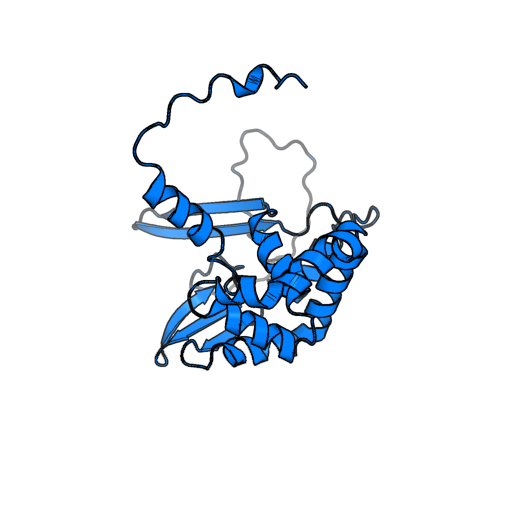3.755 7.162 1.00 96.56 97 GLU A O 1
ATOM 777 N N . ILE A 1 98 ? 8.902 -2.193 7.136 1.00 96.06 98 ILE A N 1
ATOM 778 C CA . ILE A 1 98 ? 7.967 -2.916 6.268 1.00 96.06 98 ILE A CA 1
ATOM 779 C C . ILE A 1 98 ? 8.584 -3.129 4.884 1.00 96.06 98 ILE A C 1
ATOM 781 O O . ILE A 1 98 ? 8.562 -4.244 4.365 1.00 96.06 98 ILE A O 1
ATOM 785 N N . ALA A 1 99 ? 9.168 -2.074 4.310 1.00 95.88 99 ALA A N 1
ATOM 786 C CA . ALA A 1 99 ? 9.817 -2.102 3.007 1.00 95.88 99 ALA A CA 1
ATOM 787 C C . ALA A 1 99 ? 10.923 -3.160 2.939 1.00 95.88 99 ALA A C 1
ATOM 789 O O . ALA A 1 99 ? 11.003 -3.901 1.965 1.00 95.88 99 ALA A O 1
ATOM 790 N N . LEU A 1 100 ? 11.752 -3.251 3.982 1.00 96.81 100 LEU A N 1
ATOM 791 C CA . LEU A 1 100 ? 12.826 -4.238 4.072 1.00 96.81 100 LEU A CA 1
ATOM 792 C C . LEU A 1 100 ? 12.295 -5.645 4.364 1.00 96.81 100 LEU A C 1
ATOM 794 O O . LEU A 1 100 ? 12.789 -6.607 3.780 1.00 96.81 100 LEU A O 1
ATOM 798 N N . THR A 1 101 ? 11.289 -5.766 5.234 1.00 96.12 101 THR A N 1
ATOM 799 C CA . THR A 1 101 ? 10.706 -7.058 5.632 1.00 96.12 101 THR A CA 1
ATOM 800 C C . THR A 1 101 ? 10.030 -7.760 4.461 1.00 96.12 101 THR A C 1
ATOM 802 O O . THR A 1 101 ? 10.232 -8.954 4.275 1.00 96.12 101 THR A O 1
ATOM 805 N N . TYR A 1 102 ? 9.264 -7.016 3.661 1.00 95.56 102 TYR A N 1
ATOM 806 C CA . TYR A 1 102 ? 8.485 -7.549 2.540 1.00 95.56 102 TYR A CA 1
ATOM 807 C C . TYR A 1 102 ? 9.100 -7.242 1.178 1.00 95.56 102 TYR A C 1
ATOM 809 O O . TYR A 1 102 ? 8.403 -7.270 0.164 1.00 95.56 102 TYR A O 1
ATOM 817 N N . LYS A 1 103 ? 10.390 -6.889 1.131 1.00 95.50 103 LYS A N 1
ATOM 818 C CA . LYS A 1 103 ? 11.051 -6.435 -0.097 1.00 95.50 103 LYS A CA 1
ATOM 819 C C . LYS A 1 103 ? 10.841 -7.413 -1.253 1.00 95.50 103 LYS A C 1
ATOM 821 O O . LYS A 1 103 ? 10.428 -7.000 -2.333 1.00 95.50 103 LYS A O 1
ATOM 826 N N . ALA A 1 104 ? 11.098 -8.698 -1.015 1.00 97.19 104 ALA A N 1
ATOM 827 C CA . ALA A 1 104 ? 11.011 -9.731 -2.042 1.00 97.19 104 ALA A CA 1
ATOM 828 C C . ALA A 1 104 ? 9.568 -9.940 -2.527 1.00 97.19 104 ALA A C 1
ATOM 830 O O . ALA A 1 104 ? 9.321 -10.049 -3.729 1.00 97.19 104 ALA A O 1
ATOM 831 N N . GLU A 1 105 ? 8.600 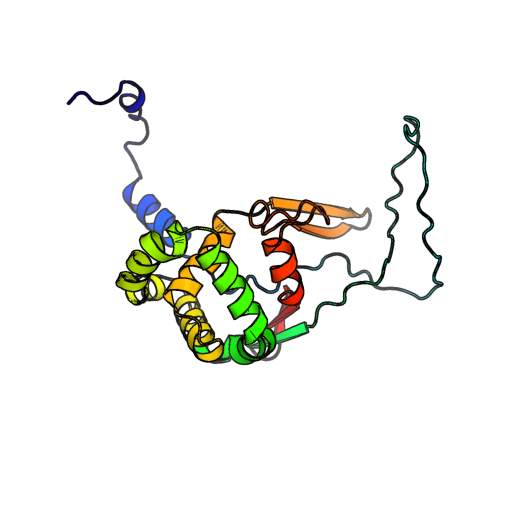-9.958 -1.613 1.00 93.88 105 GLU A N 1
ATOM 832 C CA . GLU A 1 105 ? 7.183 -10.108 -1.933 1.00 93.88 105 GLU A CA 1
ATOM 833 C C . GLU A 1 105 ? 6.651 -8.892 -2.699 1.00 93.88 105 GLU A C 1
ATOM 835 O O . GLU A 1 105 ? 5.962 -9.059 -3.705 1.00 93.88 105 GLU A O 1
ATOM 840 N N . ILE A 1 106 ? 7.018 -7.674 -2.286 1.00 94.50 106 ILE A N 1
ATOM 841 C CA . ILE A 1 106 ? 6.662 -6.429 -2.983 1.00 94.50 106 ILE A CA 1
ATOM 842 C C . ILE A 1 106 ? 7.229 -6.440 -4.404 1.00 94.50 106 ILE A C 1
ATOM 844 O O . ILE A 1 106 ? 6.488 -6.190 -5.354 1.00 94.50 106 ILE A O 1
ATOM 848 N N . GLN A 1 107 ? 8.516 -6.763 -4.564 1.00 96.69 107 GLN A N 1
ATOM 849 C CA . GLN A 1 107 ? 9.146 -6.878 -5.881 1.00 96.69 107 GLN A CA 1
ATOM 850 C C . GLN A 1 107 ? 8.424 -7.918 -6.747 1.00 96.69 107 GLN A C 1
ATOM 852 O O . GLN A 1 107 ? 8.070 -7.617 -7.881 1.00 96.69 107 GLN A O 1
ATOM 857 N N . THR A 1 108 ? 8.096 -9.086 -6.188 1.00 95.94 108 THR A N 1
ATOM 858 C CA . THR A 1 108 ? 7.375 -10.156 -6.900 1.00 95.94 108 THR A CA 1
ATOM 859 C C . THR A 1 108 ? 5.990 -9.705 -7.376 1.00 95.94 108 THR A C 1
ATOM 861 O O . THR A 1 108 ? 5.625 -9.934 -8.530 1.00 95.94 108 THR A O 1
ATOM 864 N N . VAL A 1 109 ? 5.212 -9.039 -6.516 1.00 91.81 109 VAL A N 1
ATOM 865 C CA . VAL A 1 109 ? 3.885 -8.504 -6.871 1.00 91.81 109 VAL A CA 1
ATOM 866 C C . VAL A 1 109 ? 3.999 -7.470 -7.989 1.00 91.81 109 VAL A C 1
ATOM 868 O O . VAL A 1 109 ? 3.223 -7.496 -8.947 1.00 91.81 109 VAL A O 1
ATOM 871 N N . ILE A 1 110 ? 4.959 -6.553 -7.881 1.00 93.62 110 ILE A N 1
ATOM 872 C CA . ILE A 1 110 ? 5.154 -5.490 -8.868 1.00 93.62 110 ILE A CA 1
ATOM 873 C C . ILE A 1 110 ? 5.621 -6.085 -10.193 1.00 93.62 110 ILE A C 1
ATOM 875 O O . ILE A 1 110 ? 5.039 -5.777 -11.231 1.00 93.62 110 ILE A O 1
ATOM 879 N N . ASP A 1 111 ? 6.581 -7.002 -10.180 1.00 95.62 111 ASP A N 1
ATOM 880 C CA . ASP A 1 111 ? 7.017 -7.694 -11.387 1.00 95.62 111 ASP A CA 1
ATOM 881 C C . ASP A 1 111 ? 5.856 -8.423 -12.058 1.00 95.62 111 ASP A C 1
ATOM 883 O O . ASP A 1 111 ? 5.680 -8.288 -13.271 1.00 95.62 111 ASP A O 1
ATOM 887 N N . PHE A 1 112 ? 5.001 -9.107 -11.296 1.00 92.12 112 PHE A N 1
ATOM 888 C CA . PHE A 1 112 ? 3.801 -9.726 -11.849 1.00 92.12 112 PHE A CA 1
ATOM 889 C C . PHE A 1 112 ? 2.891 -8.696 -12.539 1.00 92.12 112 PHE A C 1
ATOM 891 O O . PHE A 1 112 ? 2.534 -8.884 -13.703 1.00 92.12 112 PHE A O 1
ATOM 898 N N . ILE A 1 113 ? 2.554 -7.582 -11.871 1.00 89.75 113 ILE A N 1
ATOM 899 C CA . ILE A 1 113 ? 1.675 -6.525 -12.418 1.00 89.75 113 ILE A CA 1
ATOM 900 C C . ILE A 1 113 ? 2.232 -5.949 -13.722 1.00 89.75 113 ILE A C 1
ATOM 902 O O . ILE A 1 113 ? 1.494 -5.688 -14.675 1.00 89.75 113 ILE A O 1
ATOM 906 N N . PHE A 1 114 ? 3.541 -5.751 -13.789 1.00 92.88 114 PHE A N 1
ATOM 907 C CA . PHE A 1 114 ? 4.161 -5.149 -14.957 1.00 92.88 114 PHE A CA 1
ATOM 908 C C . PHE A 1 114 ? 4.347 -6.155 -16.106 1.00 92.88 114 PHE A C 1
ATOM 910 O O . PHE A 1 114 ? 4.301 -5.764 -17.272 1.00 92.88 114 PHE A O 1
ATOM 917 N N . HIS A 1 115 ? 4.469 -7.453 -15.827 1.00 92.06 115 HIS A N 1
ATOM 918 C CA . HIS A 1 115 ? 4.628 -8.478 -16.866 1.00 92.06 115 HIS A CA 1
ATOM 919 C C . HIS A 1 115 ? 3.317 -9.149 -17.300 1.00 92.06 115 HIS A C 1
ATOM 921 O O . HIS A 1 115 ? 3.273 -9.728 -18.385 1.00 92.06 115 HIS A O 1
ATOM 927 N N . MET A 1 116 ? 2.229 -9.026 -16.531 1.00 84.25 116 MET A N 1
ATOM 928 C CA . MET A 1 116 ? 0.930 -9.617 -16.890 1.00 84.25 116 MET A CA 1
ATOM 929 C C . MET A 1 116 ? 0.298 -8.993 -18.144 1.00 84.25 116 MET A C 1
ATOM 931 O O . MET A 1 116 ? -0.520 -9.629 -18.808 1.00 84.25 116 MET A O 1
ATOM 935 N N . ASN A 1 117 ? 0.641 -7.746 -18.478 1.00 86.38 117 ASN A N 1
ATOM 936 C CA . ASN A 1 117 ? 0.185 -7.084 -19.695 1.00 86.38 117 ASN A CA 1
ATOM 937 C C . ASN A 1 117 ? 1.226 -6.069 -20.171 1.00 86.38 117 ASN A C 1
ATOM 939 O O . ASN A 1 117 ? 1.669 -5.215 -19.404 1.00 86.38 117 ASN A O 1
ATOM 943 N N . THR A 1 118 ? 1.564 -6.111 -21.462 1.00 88.81 118 THR A N 1
ATOM 944 C CA . THR A 1 118 ? 2.565 -5.215 -22.053 1.00 88.81 118 THR A CA 1
ATOM 945 C C . THR A 1 118 ? 2.236 -3.735 -21.890 1.00 88.81 118 THR A C 1
ATOM 947 O O . THR A 1 118 ? 3.163 -2.933 -21.894 1.00 88.81 118 THR A O 1
ATOM 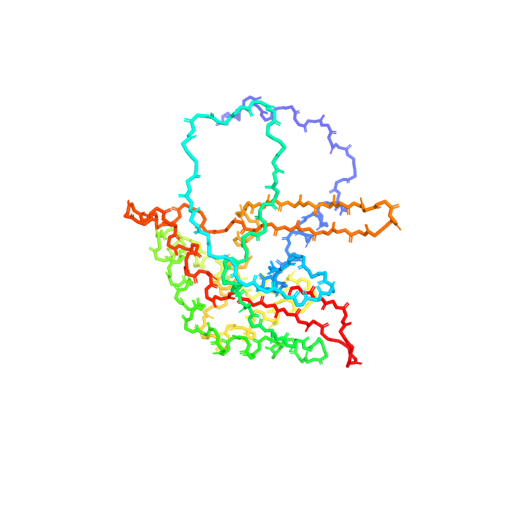950 N N . PHE A 1 119 ? 0.959 -3.375 -21.722 1.00 89.06 119 PHE A N 1
ATOM 951 C CA . PHE A 1 119 ? 0.517 -2.002 -21.479 1.00 89.06 119 PHE A CA 1
ATOM 952 C C . PHE A 1 119 ? 1.233 -1.357 -20.286 1.00 89.06 119 PHE A C 1
ATOM 954 O O . PHE A 1 119 ? 1.696 -0.222 -20.390 1.00 89.06 119 PHE A O 1
ATOM 961 N N . PHE A 1 120 ? 1.374 -2.077 -19.167 1.00 88.62 120 PHE A N 1
ATOM 962 C CA . PHE A 1 120 ? 1.986 -1.519 -17.960 1.00 88.62 120 PHE A CA 1
ATOM 963 C C . PHE A 1 120 ? 3.449 -1.139 -18.195 1.00 88.62 120 PHE A C 1
ATOM 965 O O . PHE A 1 120 ? 3.841 -0.022 -17.872 1.00 88.62 120 PHE A O 1
ATOM 972 N N . GLN A 1 121 ? 4.232 -2.027 -18.813 1.00 90.88 121 GLN A N 1
ATOM 973 C CA . GLN A 1 121 ? 5.656 -1.791 -19.078 1.00 90.88 121 GLN A CA 1
ATOM 974 C C . GLN A 1 121 ? 5.917 -0.859 -20.263 1.00 90.88 121 GLN A C 1
ATOM 976 O O . GLN A 1 121 ? 6.816 -0.028 -20.200 1.00 90.88 121 GLN A O 1
ATOM 981 N N . LYS A 1 122 ? 5.183 -1.010 -21.371 1.00 92.19 122 LYS A N 1
ATOM 982 C CA . LYS A 1 122 ? 5.521 -0.337 -22.635 1.00 92.19 122 LYS A CA 1
ATOM 983 C C . LYS A 1 122 ? 4.841 1.012 -22.809 1.00 92.19 122 LYS A C 1
ATOM 985 O O . LYS A 1 122 ? 5.438 1.901 -23.406 1.00 92.19 122 LYS A O 1
ATOM 990 N N . ASP A 1 123 ? 3.620 1.155 -22.307 1.00 92.00 123 ASP A N 1
ATOM 991 C CA . ASP A 1 123 ? 2.798 2.335 -22.572 1.00 92.00 123 ASP A CA 1
ATOM 992 C C . ASP A 1 123 ? 2.664 3.214 -21.325 1.00 92.00 123 ASP A C 1
ATOM 994 O O . ASP A 1 123 ? 2.854 4.426 -21.399 1.00 92.00 123 ASP A O 1
ATOM 998 N N . LEU A 1 124 ? 2.370 2.619 -20.163 1.00 91.56 124 LEU A N 1
ATOM 999 C CA . LEU A 1 124 ? 2.105 3.376 -18.939 1.00 91.56 124 LEU A CA 1
ATOM 1000 C C . LEU A 1 124 ? 3.383 3.796 -18.204 1.00 91.56 124 LEU A C 1
ATOM 1002 O O . LEU A 1 124 ? 3.515 4.970 -17.851 1.00 91.56 124 LEU A O 1
ATOM 1006 N N . LEU A 1 125 ? 4.317 2.865 -17.975 1.00 94.62 125 LEU A N 1
ATOM 1007 C CA . LEU A 1 125 ? 5.533 3.126 -17.198 1.00 94.62 125 LEU A CA 1
ATOM 1008 C C . LEU A 1 125 ? 6.341 4.320 -17.729 1.00 94.62 125 LEU A C 1
ATOM 1010 O O . LEU A 1 125 ? 6.604 5.216 -16.925 1.00 94.62 125 LEU A O 1
ATOM 1014 N N . PRO A 1 126 ? 6.656 4.434 -19.038 1.00 97.38 126 PRO A N 1
ATOM 1015 C CA . PRO A 1 126 ? 7.482 5.539 -19.531 1.00 97.38 126 PRO A CA 1
ATOM 1016 C C . PRO A 1 126 ? 6.821 6.913 -19.346 1.00 97.38 126 PRO A C 1
ATOM 1018 O O . PRO A 1 126 ? 7.497 7.919 -19.124 1.00 97.38 126 PRO A O 1
ATOM 1021 N N . ILE A 1 127 ? 5.484 6.972 -19.415 1.00 95.12 127 ILE A N 1
ATOM 1022 C CA . ILE A 1 127 ? 4.720 8.211 -19.210 1.00 95.12 127 ILE A CA 1
ATOM 1023 C C . ILE A 1 127 ? 4.797 8.646 -17.745 1.00 95.12 127 ILE A C 1
ATOM 1025 O O . ILE A 1 127 ? 5.020 9.826 -17.464 1.00 95.12 127 ILE A O 1
ATOM 1029 N N . VAL A 1 128 ? 4.599 7.709 -16.814 1.00 95.00 128 VAL A N 1
ATOM 1030 C CA . VAL A 1 128 ? 4.647 8.005 -15.375 1.00 95.00 128 VAL A CA 1
ATOM 1031 C C . VAL A 1 128 ? 6.072 8.319 -14.939 1.00 95.00 128 VAL A C 1
ATOM 1033 O O . VAL A 1 128 ? 6.272 9.270 -14.190 1.00 95.00 128 VAL A O 1
ATOM 1036 N N . GLU A 1 129 ? 7.062 7.592 -15.450 1.00 97.38 129 GLU A N 1
ATOM 1037 C CA . GLU A 1 129 ? 8.479 7.824 -15.173 1.00 97.38 129 GLU A CA 1
ATOM 1038 C C . GLU A 1 129 ? 8.900 9.247 -15.540 1.00 97.38 129 GLU A C 1
ATOM 1040 O O . GLU A 1 129 ? 9.418 9.968 -14.683 1.00 97.38 129 GLU A O 1
ATOM 1045 N N . MET A 1 130 ? 8.549 9.705 -16.749 1.00 97.19 130 MET A N 1
ATOM 1046 C CA . MET A 1 130 ? 8.819 11.069 -17.223 1.00 97.19 130 MET A CA 1
ATOM 1047 C C . MET A 1 130 ? 8.246 12.157 -16.300 1.00 97.19 130 MET A C 1
ATOM 1049 O O . MET A 1 130 ? 8.752 13.279 -16.276 1.00 97.19 130 MET A O 1
ATOM 1053 N N . ARG A 1 131 ? 7.170 11.858 -15.564 1.00 95.88 131 ARG A N 1
ATOM 1054 C CA . ARG A 1 131 ? 6.450 12.820 -14.715 1.00 95.88 131 ARG A CA 1
ATOM 1055 C C . ARG A 1 131 ? 6.540 12.504 -13.225 1.00 95.88 131 ARG A C 1
ATOM 1057 O O . ARG A 1 131 ? 5.874 13.174 -12.443 1.00 95.88 131 ARG A O 1
ATOM 1064 N N . SER A 1 132 ? 7.348 11.528 -12.822 1.00 94.69 132 SER A N 1
ATOM 1065 C CA . SER A 1 132 ? 7.389 11.003 -11.452 1.00 94.69 132 SER A CA 1
ATOM 1066 C C . SER A 1 132 ? 7.599 12.102 -10.407 1.00 94.69 132 SER A C 1
ATOM 1068 O O . SER A 1 132 ? 6.757 12.261 -9.528 1.00 94.69 132 SER A O 1
ATOM 1070 N N . SER A 1 133 ? 8.623 12.949 -10.556 1.00 95.06 133 SER A N 1
ATOM 1071 C CA . SER A 1 133 ? 8.881 14.064 -9.627 1.00 95.06 133 SER A CA 1
ATOM 1072 C C . SER A 1 133 ? 7.737 15.086 -9.573 1.00 95.06 133 SER A C 1
ATOM 1074 O O . SER A 1 133 ? 7.400 15.595 -8.507 1.00 95.06 133 SER A O 1
ATOM 1076 N N . GLU A 1 134 ? 7.105 15.380 -10.715 1.00 95.25 134 GLU A N 1
ATOM 1077 C CA . GLU A 1 134 ? 5.950 16.288 -10.789 1.00 95.25 134 GLU A CA 1
ATOM 1078 C C . GLU A 1 134 ? 4.718 15.683 -10.096 1.00 95.25 134 GLU A C 1
ATOM 1080 O O . GLU A 1 134 ? 3.947 16.404 -9.462 1.00 95.25 134 GLU A O 1
ATOM 1085 N N . ILE A 1 135 ? 4.526 14.367 -10.221 1.00 94.06 135 ILE A N 1
ATOM 1086 C CA . ILE A 1 135 ? 3.437 13.626 -9.582 1.00 94.06 135 ILE A CA 1
ATOM 1087 C C . ILE A 1 135 ? 3.643 13.597 -8.066 1.00 94.06 135 ILE A C 1
ATOM 1089 O O . ILE A 1 135 ? 2.736 14.004 -7.341 1.00 94.06 135 ILE A O 1
ATOM 1093 N N . LEU A 1 136 ? 4.825 13.188 -7.592 1.00 92.88 136 LEU A N 1
ATOM 1094 C CA . LEU A 1 136 ? 5.141 13.134 -6.161 1.00 92.88 136 LEU A CA 1
ATOM 1095 C C . LEU A 1 136 ? 5.030 14.511 -5.504 1.00 92.88 136 LEU A C 1
ATOM 1097 O O . LEU A 1 136 ? 4.367 14.644 -4.481 1.00 92.88 136 LEU A O 1
ATOM 1101 N N . GLY A 1 137 ? 5.567 15.559 -6.140 1.00 92.94 137 GLY A N 1
ATOM 1102 C CA . GLY A 1 137 ? 5.487 16.932 -5.630 1.00 92.94 137 GLY A CA 1
ATOM 1103 C C . GLY A 1 137 ? 4.072 17.527 -5.598 1.00 92.94 137 GLY A C 1
ATOM 1104 O O . GLY A 1 137 ? 3.869 18.605 -5.041 1.00 92.94 137 GLY A O 1
ATOM 1105 N N . ARG A 1 138 ? 3.083 16.857 -6.205 1.00 94.69 138 ARG A N 1
ATOM 1106 C CA . ARG A 1 138 ? 1.660 17.226 -6.130 1.00 94.69 138 ARG A CA 1
ATOM 1107 C C . ARG A 1 138 ? 0.854 16.370 -5.169 1.00 94.69 138 ARG A C 1
ATOM 1109 O O . ARG A 1 138 ? -0.304 16.715 -4.918 1.00 94.69 138 ARG A O 1
ATOM 1116 N N . MET A 1 139 ? 1.418 15.278 -4.664 1.00 91.62 139 MET A N 1
ATOM 1117 C CA . MET A 1 139 ? 0.766 14.523 -3.607 1.00 91.62 139 MET A CA 1
ATOM 1118 C C . MET A 1 139 ? 0.712 15.396 -2.348 1.00 91.62 139 MET A C 1
ATOM 1120 O O . MET A 1 139 ? 1.664 16.117 -2.052 1.00 91.62 139 MET A O 1
ATOM 1124 N N . PRO A 1 140 ? -0.413 15.413 -1.624 1.00 90.00 140 PRO A N 1
ATOM 1125 C CA . PRO A 1 140 ? -0.522 16.203 -0.412 1.00 90.00 140 PRO A CA 1
ATOM 1126 C C . PRO A 1 140 ? 0.282 15.578 0.723 1.00 90.00 140 PRO A C 1
ATOM 1128 O O . PRO A 1 140 ? 0.520 14.372 0.744 1.00 90.00 140 PRO A O 1
ATOM 1131 N N . ASN A 1 141 ? 0.581 16.400 1.727 1.00 92.19 141 ASN A N 1
ATOM 1132 C CA . ASN A 1 141 ? 1.287 15.979 2.932 1.00 92.19 141 ASN A CA 1
ATOM 1133 C C . ASN A 1 141 ? 2.623 15.305 2.576 1.00 92.19 141 ASN A C 1
ATOM 1135 O O . ASN A 1 141 ? 3.360 15.802 1.727 1.00 92.19 141 ASN A O 1
ATOM 1139 N N . ASP A 1 142 ? 2.904 14.176 3.218 1.00 93.75 142 ASP A N 1
ATOM 1140 C CA . ASP A 1 142 ? 4.187 13.494 3.148 1.00 93.75 142 ASP A CA 1
ATOM 1141 C C . ASP A 1 142 ? 4.215 12.339 2.128 1.00 93.75 142 ASP A C 1
ATOM 1143 O O . ASP A 1 142 ? 5.250 11.700 1.957 1.00 93.75 142 ASP A O 1
ATOM 1147 N N . TYR A 1 143 ? 3.102 12.061 1.436 1.00 93.69 143 TYR A N 1
ATOM 1148 C CA . TYR A 1 143 ? 2.932 10.850 0.619 1.00 93.69 143 TYR A CA 1
ATOM 1149 C C . TYR A 1 143 ? 3.983 10.698 -0.486 1.00 93.69 143 TYR A C 1
ATOM 1151 O O . TYR A 1 143 ? 4.448 9.594 -0.763 1.00 93.69 143 TYR A O 1
ATOM 1159 N N . GLY A 1 144 ? 4.381 11.813 -1.108 1.00 95.50 144 GLY A N 1
ATOM 1160 C CA . GLY A 1 144 ? 5.434 11.799 -2.119 1.00 95.50 144 GLY A CA 1
ATOM 1161 C C . GLY A 1 144 ? 6.766 11.301 -1.553 1.00 95.50 144 GLY A C 1
ATOM 1162 O O . GLY A 1 144 ? 7.398 10.433 -2.147 1.00 95.50 144 GLY A O 1
ATOM 1163 N N . ILE A 1 145 ? 7.137 11.793 -0.368 1.00 97.62 145 ILE A N 1
ATOM 1164 C CA . ILE A 1 145 ? 8.391 11.459 0.322 1.00 97.62 145 ILE A CA 1
ATOM 1165 C C . ILE A 1 145 ? 8.353 10.011 0.830 1.00 97.62 145 ILE A C 1
ATOM 1167 O O . ILE A 1 145 ? 9.335 9.282 0.712 1.00 97.62 145 ILE A O 1
ATOM 1171 N N . GLU A 1 146 ? 7.207 9.555 1.338 1.00 97.69 146 GLU A N 1
ATOM 1172 C CA . GLU A 1 146 ? 7.028 8.159 1.755 1.00 97.69 146 GLU A CA 1
ATOM 1173 C C . GLU A 1 146 ? 7.204 7.177 0.580 1.00 97.69 146 GLU A C 1
ATOM 1175 O O . GLU A 1 146 ? 7.805 6.115 0.751 1.00 97.69 146 GLU A O 1
ATOM 1180 N N . ILE A 1 147 ? 6.735 7.525 -0.628 1.00 97.50 147 ILE A N 1
ATOM 1181 C CA . ILE A 1 147 ? 6.957 6.718 -1.843 1.00 97.50 147 ILE A CA 1
ATOM 1182 C C . ILE A 1 147 ? 8.433 6.722 -2.259 1.00 97.50 147 ILE A C 1
ATOM 1184 O O . ILE A 1 147 ? 8.939 5.683 -2.685 1.00 97.50 147 ILE A O 1
ATOM 1188 N N . GLU A 1 148 ? 9.136 7.850 -2.137 1.00 97.94 148 GLU A N 1
ATOM 1189 C CA . GLU A 1 148 ? 10.582 7.923 -2.404 1.00 97.94 148 GLU A CA 1
ATOM 1190 C C . GLU A 1 148 ? 11.374 7.024 -1.449 1.00 97.94 148 GLU A C 1
ATOM 1192 O O . GLU A 1 148 ? 12.237 6.261 -1.890 1.00 97.94 148 GLU A O 1
ATOM 1197 N N . GLY A 1 149 ? 11.038 7.055 -0.160 1.00 97.50 149 GLY A N 1
ATOM 1198 C CA . GLY A 1 149 ? 11.616 6.170 0.846 1.00 97.50 149 GLY A CA 1
ATOM 1199 C C . GLY A 1 149 ? 11.339 4.698 0.559 1.00 97.50 149 GLY A C 1
ATOM 1200 O O . GLY A 1 149 ? 12.253 3.870 0.536 1.00 97.50 149 GLY A O 1
ATOM 1201 N N . LEU A 1 150 ? 10.083 4.362 0.248 1.00 96.88 150 LEU A N 1
ATOM 1202 C CA . LEU A 1 150 ? 9.692 3.005 -0.128 1.00 96.88 150 LEU A CA 1
ATOM 1203 C C . LEU A 1 150 ? 10.460 2.524 -1.367 1.00 96.88 150 LEU A C 1
ATOM 1205 O O . LEU A 1 150 ? 10.944 1.393 -1.375 1.00 96.88 150 LEU A O 1
ATOM 1209 N N . SER A 1 151 ? 10.622 3.378 -2.383 1.00 97.94 151 SER A N 1
ATOM 1210 C CA . SER A 1 151 ? 11.422 3.093 -3.583 1.00 97.94 151 SER A CA 1
ATOM 1211 C C . SER A 1 151 ? 12.863 2.750 -3.225 1.00 97.94 151 SER A C 1
ATOM 1213 O O . SER A 1 151 ? 13.376 1.725 -3.670 1.00 97.94 151 SER A O 1
ATOM 1215 N N . ALA A 1 152 ? 13.495 3.553 -2.370 1.00 98.56 152 ALA A N 1
ATOM 1216 C CA . ALA A 1 152 ? 14.880 3.340 -1.974 1.00 98.56 152 ALA A CA 1
ATOM 1217 C C . ALA A 1 152 ? 15.082 2.035 -1.192 1.00 98.56 152 ALA A C 1
ATOM 1219 O O . ALA A 1 152 ? 16.035 1.304 -1.456 1.00 98.56 152 ALA A O 1
ATOM 1220 N N . TYR A 1 153 ? 14.184 1.710 -0.260 1.00 97.56 153 TYR A N 1
ATOM 1221 C CA . TYR A 1 153 ? 14.320 0.511 0.572 1.00 97.56 153 TYR A CA 1
ATOM 1222 C C . TYR A 1 153 ? 13.903 -0.782 -0.134 1.00 97.56 153 TYR A C 1
ATOM 1224 O O . TYR A 1 153 ? 14.493 -1.835 0.117 1.00 97.56 153 TYR A O 1
ATOM 1232 N N . THR A 1 154 ? 12.917 -0.716 -1.030 1.00 96.88 154 THR A N 1
ATOM 1233 C CA . THR A 1 154 ? 12.479 -1.878 -1.822 1.00 96.88 154 THR A CA 1
ATOM 1234 C C . THR A 1 154 ? 13.279 -2.070 -3.105 1.00 96.88 154 THR A C 1
ATOM 1236 O O . THR A 1 154 ? 13.181 -3.132 -3.708 1.00 96.88 154 THR A O 1
ATOM 1239 N N . GLU A 1 155 ? 14.073 -1.080 -3.526 1.00 98.44 155 GLU A N 1
ATOM 1240 C CA . GLU A 1 155 ? 14.752 -1.038 -4.834 1.00 98.44 155 GLU A CA 1
ATOM 1241 C C . GLU A 1 155 ? 13.787 -1.165 -6.025 1.00 98.44 155 GLU A C 1
ATOM 1243 O O . GLU A 1 155 ? 14.139 -1.669 -7.089 1.00 98.44 155 GLU A O 1
ATOM 1248 N N . VAL A 1 156 ? 12.551 -0.701 -5.850 1.00 97.12 156 VAL A N 1
ATOM 1249 C CA . VAL A 1 156 ? 11.551 -0.615 -6.918 1.00 97.12 156 VAL A CA 1
ATOM 1250 C C . VAL A 1 156 ? 11.558 0.797 -7.480 1.00 97.12 156 VAL A C 1
ATOM 1252 O O . VAL A 1 156 ? 11.607 1.759 -6.714 1.00 97.12 156 VAL A O 1
ATOM 1255 N N . GLU A 1 157 ? 11.452 0.966 -8.801 1.00 98.19 157 GLU A N 1
ATOM 1256 C CA . GLU A 1 157 ? 11.412 2.304 -9.390 1.00 98.19 157 GLU A CA 1
ATOM 1257 C C . GLU A 1 157 ? 10.181 3.092 -8.905 1.00 98.19 157 GLU A C 1
ATOM 1259 O O . GLU A 1 157 ? 9.048 2.598 -8.929 1.00 98.19 157 GLU A O 1
ATOM 1264 N N . VAL A 1 158 ? 10.385 4.361 -8.533 1.00 97.81 158 VAL A N 1
ATOM 1265 C CA . VAL A 1 158 ? 9.332 5.292 -8.079 1.00 97.81 158 VAL A CA 1
ATOM 1266 C C . VAL A 1 158 ? 8.093 5.253 -8.978 1.00 97.81 158 VAL A C 1
ATOM 1268 O O . VAL A 1 158 ? 6.963 5.212 -8.494 1.00 97.81 158 VAL A O 1
ATOM 1271 N N . ALA A 1 159 ? 8.287 5.238 -10.298 1.00 96.69 159 ALA A N 1
ATOM 1272 C CA . ALA A 1 159 ? 7.193 5.233 -11.262 1.00 96.69 159 ALA A CA 1
ATOM 1273 C C . ALA A 1 159 ? 6.297 3.990 -11.139 1.00 96.69 159 ALA A C 1
ATOM 1275 O O . ALA A 1 159 ? 5.072 4.108 -11.227 1.00 96.69 159 ALA A O 1
ATOM 1276 N N . LYS A 1 160 ? 6.884 2.815 -10.871 1.00 96.06 160 LYS A N 1
ATOM 1277 C CA . LYS A 1 160 ? 6.117 1.590 -10.624 1.00 96.06 160 LYS A CA 1
ATOM 1278 C C . LYS A 1 160 ? 5.325 1.699 -9.327 1.00 96.06 160 LYS A C 1
ATOM 1280 O O . LYS A 1 160 ? 4.140 1.372 -9.327 1.00 96.06 160 LYS A O 1
ATOM 1285 N N . LEU A 1 161 ? 5.930 2.238 -8.265 1.00 95.81 161 LEU A N 1
ATOM 1286 C CA . 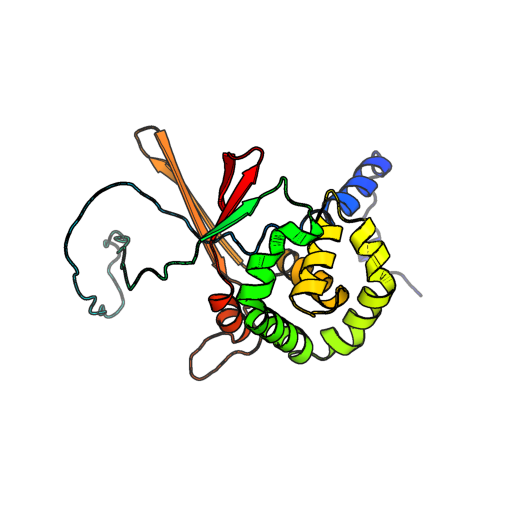LEU A 1 161 ? 5.248 2.468 -6.986 1.00 95.81 161 LEU A CA 1
ATOM 1287 C C . LEU A 1 161 ? 4.074 3.447 -7.107 1.00 95.81 161 LEU A C 1
ATOM 1289 O O . LEU A 1 161 ? 3.015 3.180 -6.542 1.00 95.81 161 LEU A O 1
ATOM 1293 N N . ILE A 1 162 ? 4.214 4.523 -7.887 1.00 94.06 162 ILE A N 1
ATOM 1294 C CA . ILE A 1 162 ? 3.113 5.451 -8.197 1.00 94.06 162 ILE A CA 1
ATOM 1295 C C . ILE A 1 162 ? 1.958 4.710 -8.887 1.00 94.06 162 ILE A C 1
ATOM 1297 O O . ILE A 1 162 ? 0.799 4.873 -8.499 1.00 94.06 162 ILE A O 1
ATOM 1301 N N . ILE A 1 163 ? 2.261 3.890 -9.900 1.00 91.88 163 ILE A N 1
ATOM 1302 C CA . ILE A 1 163 ? 1.253 3.139 -10.665 1.00 91.88 163 ILE A CA 1
ATOM 1303 C C . ILE A 1 163 ? 0.499 2.161 -9.762 1.00 91.88 163 ILE A C 1
ATOM 1305 O O . ILE A 1 163 ? -0.732 2.170 -9.758 1.00 91.88 163 ILE A O 1
ATOM 1309 N N . VAL A 1 164 ? 1.207 1.336 -8.986 1.00 90.31 164 VAL A N 1
ATOM 1310 C CA . VAL A 1 164 ? 0.555 0.304 -8.159 1.00 90.31 164 VAL A CA 1
ATOM 1311 C C . VAL A 1 164 ? -0.213 0.900 -6.988 1.00 90.31 164 VAL A C 1
ATOM 1313 O O . VAL A 1 164 ? -1.308 0.429 -6.698 1.00 90.31 164 VAL A O 1
ATOM 1316 N N . ASN A 1 165 ? 0.281 1.977 -6.370 1.00 89.38 165 ASN A N 1
ATOM 1317 C CA . ASN A 1 165 ? -0.483 2.684 -5.342 1.00 89.38 165 ASN A CA 1
ATOM 1318 C C . ASN A 1 165 ? -1.767 3.305 -5.925 1.00 89.38 165 ASN A C 1
ATOM 1320 O O . ASN A 1 165 ? -2.821 3.237 -5.300 1.00 89.38 165 ASN A O 1
ATOM 1324 N N . SER A 1 166 ? -1.720 3.802 -7.167 1.00 85.12 166 SER A N 1
ATOM 1325 C CA . SER A 1 166 ? -2.910 4.309 -7.869 1.00 85.12 166 SER A CA 1
ATOM 1326 C C . SER A 1 166 ? -3.895 3.203 -8.276 1.00 85.12 166 SER A C 1
ATOM 1328 O O . SER A 1 166 ? -5.088 3.464 -8.424 1.00 85.12 166 SER A O 1
ATOM 1330 N N . ALA A 1 167 ? -3.436 1.962 -8.473 1.00 80.56 167 ALA A N 1
ATOM 1331 C CA . ALA A 1 167 ? -4.290 0.852 -8.907 1.00 80.56 167 ALA A CA 1
ATOM 1332 C C . ALA A 1 167 ? -5.369 0.484 -7.871 1.00 80.56 167 ALA A C 1
ATOM 1334 O O . ALA A 1 167 ? -6.463 0.050 -8.251 1.00 80.56 167 ALA A O 1
ATOM 1335 N N . TYR A 1 168 ? -5.092 0.720 -6.583 1.00 71.56 168 TYR A N 1
ATOM 1336 C CA . TYR A 1 168 ? -6.049 0.525 -5.489 1.00 71.56 168 TYR A CA 1
ATOM 1337 C C . TYR A 1 168 ? -7.244 1.488 -5.536 1.00 71.56 168 TYR A C 1
ATOM 1339 O O . TYR A 1 168 ? -8.301 1.177 -4.995 1.00 71.56 168 TYR A O 1
ATOM 1347 N N . GLU A 1 169 ? -7.120 2.615 -6.239 1.00 79.88 169 GLU A N 1
ATOM 1348 C CA . GLU A 1 169 ? -8.212 3.580 -6.432 1.00 79.88 169 GLU A CA 1
ATOM 1349 C C . GLU A 1 169 ? -9.130 3.213 -7.609 1.00 79.88 169 GLU A C 1
ATOM 1351 O O . GLU A 1 169 ? -10.221 3.765 -7.767 1.00 79.88 169 GLU A O 1
ATOM 1356 N N . LEU A 1 170 ? -8.677 2.308 -8.481 1.00 74.38 170 LEU A N 1
ATOM 1357 C CA . LEU A 1 170 ? -9.348 1.972 -9.740 1.00 74.38 170 LEU A CA 1
ATOM 1358 C C . LEU A 1 170 ? -10.001 0.593 -9.719 1.00 74.38 170 LEU A C 1
ATOM 1360 O O . LEU A 1 170 ? -10.898 0.321 -10.517 1.00 74.38 170 LEU A O 1
ATOM 1364 N N . SER A 1 171 ? -9.531 -0.286 -8.841 1.00 66.38 171 SER A N 1
ATOM 1365 C CA . SER A 1 171 ? -9.943 -1.682 -8.782 1.00 66.38 171 SER A CA 1
ATOM 1366 C C . SER A 1 171 ? -10.033 -2.144 -7.334 1.00 66.38 171 SER A C 1
ATOM 1368 O O . SER A 1 171 ? -9.414 -1.555 -6.461 1.00 66.38 171 SER A O 1
ATOM 1370 N N . GLY A 1 172 ? -10.843 -3.164 -7.070 1.00 76.06 172 GLY A N 1
ATOM 1371 C CA . GLY A 1 172 ? -11.116 -3.658 -5.723 1.00 76.06 172 GLY A CA 1
ATOM 1372 C C . GLY A 1 172 ? -12.612 -3.724 -5.449 1.00 76.06 172 GLY A C 1
ATOM 1373 O O . GLY A 1 172 ? -13.372 -2.825 -5.810 1.00 76.06 172 GLY A O 1
ATOM 1374 N N . LEU A 1 173 ? -13.040 -4.816 -4.828 1.00 78.81 173 LEU A N 1
ATOM 1375 C CA . LEU A 1 173 ? -14.390 -4.973 -4.305 1.00 78.81 173 LEU A CA 1
ATOM 1376 C C . LEU A 1 173 ? -14.308 -5.065 -2.785 1.00 78.81 173 LEU A C 1
ATOM 1378 O O . LEU A 1 173 ? -13.296 -5.465 -2.209 1.00 78.81 173 LEU A O 1
ATOM 1382 N N . CYS A 1 174 ? -15.369 -4.646 -2.112 1.00 86.19 174 CYS A N 1
ATOM 1383 C CA . CYS A 1 174 ? -15.435 -4.744 -0.669 1.00 86.19 174 CYS A CA 1
ATOM 1384 C C . CYS A 1 174 ? -16.860 -5.020 -0.216 1.00 86.19 174 CYS A C 1
ATOM 1386 O O . CYS A 1 174 ? -17.839 -4.638 -0.859 1.00 86.19 174 CYS A O 1
ATOM 1388 N N . THR A 1 175 ? -16.959 -5.678 0.930 1.00 87.62 175 THR A N 1
ATOM 1389 C CA . THR A 1 175 ? -18.200 -5.777 1.691 1.00 87.62 175 THR A CA 1
ATOM 1390 C C . THR A 1 175 ? -17.922 -5.193 3.057 1.00 87.62 175 THR A C 1
ATOM 1392 O O . THR A 1 175 ? -17.002 -5.656 3.722 1.00 87.62 175 THR A O 1
ATOM 1395 N N . SER A 1 176 ? -18.714 -4.211 3.478 1.00 89.00 176 SER A N 1
ATOM 1396 C CA . SER A 1 176 ? -18.605 -3.599 4.802 1.00 89.00 176 SER A CA 1
ATOM 1397 C C . SER A 1 176 ? -19.928 -3.721 5.546 1.00 89.00 176 SER A C 1
ATOM 1399 O O . SER A 1 176 ? -21.000 -3.545 4.967 1.00 89.00 176 SER A O 1
ATOM 1401 N N . ILE A 1 177 ? -19.849 -4.014 6.838 1.00 91.69 177 ILE A N 1
ATOM 1402 C CA . ILE A 1 177 ? -20.979 -4.167 7.749 1.00 91.69 177 ILE A CA 1
ATOM 1403 C C . ILE A 1 177 ? -20.723 -3.265 8.946 1.00 91.69 177 ILE A C 1
ATOM 1405 O O . ILE A 1 177 ? -19.702 -3.394 9.614 1.00 91.69 177 ILE A O 1
ATOM 1409 N N . VAL A 1 178 ? -21.676 -2.390 9.248 1.00 94.25 178 VAL A N 1
ATOM 1410 C CA . VAL A 1 178 ? -21.723 -1.659 10.515 1.00 94.25 178 VAL A CA 1
ATOM 1411 C C . VAL A 1 178 ? -22.984 -2.099 11.241 1.00 94.25 178 VAL A C 1
ATOM 1413 O O . VAL A 1 178 ? -24.070 -2.078 10.663 1.00 94.25 178 VAL A O 1
ATOM 1416 N N . ALA A 1 179 ? -22.839 -2.527 12.487 1.00 93.94 179 ALA A N 1
ATOM 1417 C CA . ALA A 1 179 ? -23.936 -2.995 13.319 1.00 93.94 179 ALA A CA 1
ATOM 1418 C C . ALA A 1 179 ? -23.878 -2.323 14.689 1.00 93.94 179 ALA A C 1
ATOM 1420 O O . ALA A 1 179 ? -22.801 -2.028 15.199 1.00 93.94 179 ALA A O 1
ATOM 1421 N N . GLN A 1 180 ? -25.044 -2.103 15.286 1.00 96.12 180 GLN A N 1
ATOM 1422 C CA . GLN A 1 180 ? -25.170 -1.631 16.656 1.00 96.12 180 GLN A CA 1
ATOM 1423 C C . GLN A 1 180 ? -25.867 -2.711 17.480 1.00 96.12 180 GLN A C 1
ATOM 1425 O O . GLN A 1 180 ? -26.881 -3.262 17.049 1.00 96.12 180 GLN A O 1
ATOM 1430 N N . ASN A 1 181 ? -25.321 -3.026 18.647 1.00 94.31 181 ASN A N 1
ATOM 1431 C CA . ASN A 1 181 ? -25.953 -3.925 19.603 1.00 94.31 181 ASN A CA 1
ATOM 1432 C C . ASN A 1 181 ? -26.985 -3.175 20.460 1.00 94.31 181 ASN A C 1
ATOM 1434 O O . ASN A 1 181 ? -27.017 -1.946 20.502 1.00 94.31 181 ASN A O 1
ATOM 1438 N N . THR A 1 182 ? -27.837 -3.909 21.172 1.00 96.06 182 THR A N 1
ATOM 1439 C CA . THR A 1 182 ? -28.914 -3.336 21.997 1.00 96.06 182 THR A CA 1
ATOM 1440 C C . THR A 1 182 ? -28.413 -2.476 23.158 1.00 96.06 182 THR A C 1
ATOM 1442 O O . THR A 1 182 ? -29.153 -1.633 23.650 1.00 96.06 182 THR A O 1
ATOM 1445 N N . ASP A 1 183 ? -27.168 -2.676 23.593 1.00 96.06 183 ASP A N 1
ATOM 1446 C CA . ASP A 1 183 ? -26.487 -1.852 24.602 1.00 96.06 183 ASP A CA 1
ATOM 1447 C C . ASP A 1 183 ? -25.866 -0.562 24.026 1.00 96.06 183 ASP A C 1
ATOM 1449 O O . ASP A 1 183 ? -25.267 0.221 24.759 1.00 96.06 183 ASP A O 1
ATOM 1453 N N . GLY A 1 184 ? -26.004 -0.333 22.716 1.00 95.06 184 GLY A N 1
ATOM 1454 C CA . GLY A 1 184 ? -25.453 0.817 22.007 1.00 95.06 184 GLY A CA 1
ATOM 1455 C C . GLY A 1 184 ? -24.033 0.622 21.468 1.00 95.06 184 GLY A C 1
ATOM 1456 O O . GLY A 1 184 ? -23.555 1.506 20.753 1.00 95.06 184 GLY A O 1
ATOM 1457 N N . SER A 1 185 ? -23.370 -0.507 21.748 1.00 95.12 185 SER A N 1
ATOM 1458 C CA . SER A 1 185 ? -22.029 -0.801 21.221 1.00 95.12 185 SER A CA 1
ATOM 1459 C C . SER A 1 185 ? -22.033 -0.962 19.699 1.00 95.12 185 SER A C 1
ATOM 1461 O O . SER A 1 185 ? -22.951 -1.540 19.116 1.00 95.12 185 SER A O 1
ATOM 1463 N N . MET A 1 186 ? -20.995 -0.435 19.047 1.00 95.00 186 MET A N 1
ATOM 1464 C CA . MET A 1 186 ? -20.849 -0.440 17.591 1.00 95.00 186 MET A CA 1
ATOM 1465 C C . MET A 1 186 ? -19.843 -1.504 17.150 1.00 95.00 186 MET A C 1
ATOM 1467 O O . MET A 1 186 ? -18.742 -1.594 17.689 1.00 95.00 186 MET A O 1
ATOM 1471 N N . TYR A 1 187 ? -20.199 -2.253 16.115 1.00 92.44 187 TYR A N 1
ATOM 1472 C CA . TYR A 1 187 ? -19.357 -3.230 15.439 1.00 92.44 187 TYR A CA 1
ATOM 1473 C C . TYR A 1 187 ? -19.168 -2.781 14.000 1.00 92.44 187 TYR A C 1
ATOM 1475 O O . TYR A 1 187 ? -20.127 -2.409 13.325 1.00 92.44 187 TYR A O 1
ATOM 1483 N N . HIS A 1 188 ? -17.937 -2.846 13.518 1.00 92.12 188 HIS A N 1
ATOM 1484 C CA . HIS A 1 188 ? -17.606 -2.607 12.124 1.00 92.12 188 HIS A CA 1
ATOM 1485 C C . HIS A 1 188 ? -16.810 -3.806 11.631 1.00 92.12 188 HIS A C 1
ATOM 1487 O O . HIS A 1 188 ? -15.903 -4.257 12.328 1.00 92.12 188 HIS A O 1
ATOM 1493 N N . GLY A 1 189 ? -17.191 -4.341 10.474 1.00 87.31 189 GLY A N 1
ATOM 1494 C CA . GLY A 1 189 ? -16.474 -5.397 9.785 1.00 87.31 189 GLY A CA 1
ATOM 1495 C C . GLY A 1 189 ? -16.380 -5.174 8.294 1.00 87.31 189 GLY A C 1
ATOM 1496 O O . GLY A 1 189 ? -17.296 -4.611 7.702 1.00 87.31 189 GLY A O 1
ATOM 1497 N N . ARG A 1 190 ? -15.278 -5.617 7.683 1.00 89.69 190 ARG A N 1
ATOM 1498 C CA . ARG A 1 190 ? -15.114 -5.563 6.231 1.00 89.69 190 ARG A CA 1
ATOM 1499 C C . ARG A 1 190 ? -14.326 -6.737 5.663 1.00 89.69 190 ARG A C 1
ATOM 1501 O O . ARG A 1 190 ? -13.408 -7.233 6.307 1.00 89.69 190 ARG A O 1
ATOM 1508 N N . ASN A 1 191 ? -14.647 -7.081 4.421 1.00 85.62 191 ASN A N 1
ATOM 1509 C CA . ASN A 1 191 ? -13.802 -7.860 3.524 1.00 85.62 191 ASN A CA 1
ATOM 1510 C C . ASN A 1 191 ? -13.240 -6.938 2.435 1.00 85.62 191 ASN A C 1
ATOM 1512 O O . ASN A 1 191 ? -13.894 -5.971 2.027 1.00 85.62 191 ASN A O 1
ATOM 1516 N N . LEU A 1 192 ? -12.038 -7.262 1.963 1.00 86.31 192 LEU A N 1
ATOM 1517 C CA . LEU A 1 192 ? -11.407 -6.639 0.806 1.00 86.31 192 LEU A CA 1
ATOM 1518 C C . LEU A 1 192 ? -11.071 -7.733 -0.203 1.00 86.31 192 LEU A C 1
ATOM 1520 O O . LEU A 1 192 ? -10.265 -8.615 0.087 1.00 86.31 192 LEU A O 1
ATOM 1524 N N . ASP A 1 193 ? -11.668 -7.638 -1.381 1.00 84.06 193 ASP A N 1
ATOM 1525 C CA . ASP A 1 193 ? -11.414 -8.533 -2.497 1.00 84.06 193 ASP A CA 1
ATOM 1526 C C . ASP A 1 193 ? -10.584 -7.764 -3.531 1.00 84.06 193 ASP A C 1
ATOM 1528 O O . ASP A 1 193 ? -11.060 -6.818 -4.167 1.00 84.06 193 ASP A O 1
ATOM 1532 N N . PHE A 1 194 ? -9.314 -8.139 -3.673 1.00 83.62 194 PHE A N 1
ATOM 1533 C CA . PHE A 1 194 ? -8.353 -7.438 -4.522 1.00 83.62 194 PHE A CA 1
ATOM 1534 C C . PHE A 1 194 ? -7.529 -8.415 -5.362 1.00 83.62 194 PHE A C 1
ATOM 1536 O O . PHE A 1 194 ? -7.350 -9.571 -4.981 1.00 83.62 194 PHE A O 1
ATOM 1543 N N . GLY A 1 195 ? -7.037 -7.954 -6.515 1.00 80.38 195 GLY A N 1
ATOM 1544 C CA . GLY A 1 195 ? -6.268 -8.786 -7.446 1.00 80.38 195 GLY A CA 1
ATOM 1545 C C . GLY A 1 195 ? -7.114 -9.752 -8.283 1.00 80.38 195 GLY A C 1
ATOM 1546 O O . GLY A 1 195 ? -6.586 -10.714 -8.826 1.00 80.38 195 GLY A O 1
ATOM 1547 N N . LEU A 1 196 ? -8.422 -9.498 -8.392 1.00 75.62 196 LEU A N 1
ATOM 1548 C CA . LEU A 1 196 ? -9.338 -10.287 -9.217 1.00 75.62 196 LEU A CA 1
ATOM 1549 C C . LEU A 1 196 ? -9.037 -10.074 -10.704 1.00 75.62 196 LEU A C 1
ATOM 1551 O O . LEU A 1 196 ? -8.809 -8.933 -11.098 1.00 75.62 196 LEU A O 1
ATOM 1555 N N . TYR A 1 197 ? -9.146 -11.134 -11.511 1.00 78.94 197 TYR A N 1
ATOM 1556 C CA . TYR A 1 197 ? -8.922 -11.217 -12.969 1.00 78.94 197 TYR A CA 1
ATOM 1557 C C . TYR A 1 197 ? -7.505 -11.617 -13.446 1.00 78.94 197 TYR A C 1
ATOM 1559 O O . TYR A 1 197 ? -7.406 -12.558 -14.240 1.00 78.94 197 TYR A O 1
ATOM 1567 N N . PRO A 1 198 ? -6.403 -10.980 -13.013 1.00 79.50 198 PRO A N 1
ATOM 1568 C CA . PRO A 1 198 ? -5.055 -11.355 -13.438 1.00 79.50 198 PRO A CA 1
ATOM 1569 C C . PRO A 1 198 ? -4.631 -12.764 -13.011 1.00 79.50 198 PRO A C 1
ATOM 1571 O O . PRO A 1 198 ? -4.778 -13.135 -11.848 1.00 79.50 198 PRO A O 1
ATOM 1574 N N . GLY A 1 199 ? -4.049 -13.520 -13.949 1.00 78.81 199 GLY A N 1
ATOM 1575 C CA . GLY A 1 199 ? -3.416 -14.813 -13.665 1.00 78.81 199 GLY A CA 1
ATOM 1576 C C . GLY A 1 199 ? -4.377 -15.854 -13.090 1.00 78.81 199 GLY A C 1
ATOM 1577 O O . GLY A 1 199 ? -4.076 -16.490 -12.087 1.00 78.81 199 GLY A O 1
ATOM 1578 N N . PHE A 1 200 ? -5.573 -16.005 -13.669 1.00 85.00 200 PHE A N 1
ATOM 1579 C CA . PHE A 1 200 ? -6.494 -17.039 -13.197 1.00 85.00 200 PHE A CA 1
ATOM 1580 C C . PHE A 1 200 ? -5.896 -18.435 -13.366 1.00 85.00 200 PHE A C 1
ATOM 1582 O O . PHE A 1 200 ? -5.617 -18.872 -14.486 1.00 85.00 200 PHE A O 1
ATOM 1589 N N . ASN A 1 201 ? -5.762 -19.150 -12.256 1.00 81.06 201 ASN A N 1
ATOM 1590 C CA . ASN A 1 201 ? -5.334 -20.535 -12.242 1.00 81.06 201 ASN A CA 1
ATOM 1591 C C . ASN A 1 201 ? -6.567 -21.447 -12.304 1.00 81.06 201 ASN A C 1
ATOM 1593 O O . ASN A 1 201 ? -7.357 -21.518 -11.363 1.00 81.06 201 ASN A O 1
ATOM 1597 N N . TRP A 1 202 ? -6.710 -22.172 -13.414 1.00 86.56 202 TRP A N 1
ATOM 1598 C CA . TRP A 1 202 ? -7.831 -23.087 -13.661 1.00 86.56 202 TRP A CA 1
ATOM 1599 C C . TRP A 1 202 ? -7.797 -24.375 -12.826 1.00 86.56 202 TRP A C 1
ATOM 1601 O O . TRP A 1 202 ? -8.792 -25.093 -12.793 1.00 86.56 202 TRP A O 1
ATOM 1611 N N . THR A 1 203 ? -6.679 -24.672 -12.165 1.00 85.88 203 THR A N 1
ATOM 1612 C CA . THR A 1 203 ? -6.525 -25.848 -11.298 1.00 85.88 203 THR A CA 1
ATOM 1613 C C . THR A 1 203 ? -7.020 -25.547 -9.888 1.00 85.88 203 THR A C 1
ATOM 1615 O O . THR A 1 203 ? -7.848 -26.280 -9.351 1.00 85.88 203 THR A O 1
ATOM 1618 N N . ASP A 1 204 ? -6.557 -24.437 -9.310 1.00 86.06 204 ASP A N 1
ATOM 1619 C CA . ASP A 1 204 ? -6.842 -24.074 -7.913 1.00 86.06 204 ASP A CA 1
ATOM 1620 C C . ASP A 1 204 ? -7.998 -23.065 -7.782 1.00 86.06 204 ASP A C 1
ATOM 1622 O O . ASP A 1 204 ? -8.411 -22.706 -6.674 1.00 86.06 204 ASP A O 1
ATOM 1626 N N . PHE A 1 205 ? -8.528 -22.600 -8.920 1.00 87.44 205 PHE A N 1
ATOM 1627 C CA . PHE A 1 205 ? -9.583 -21.587 -9.033 1.00 87.44 205 PHE A CA 1
ATOM 1628 C C . PHE A 1 205 ? -9.274 -20.307 -8.238 1.00 87.44 205 PHE A C 1
ATOM 1630 O O . PHE A 1 205 ? -10.172 -19.678 -7.676 1.00 87.44 205 PHE A O 1
ATOM 1637 N N . GLN A 1 206 ? -7.993 -19.928 -8.190 1.00 88.00 206 GLN A N 1
ATOM 1638 C CA . GLN A 1 206 ? -7.500 -18.706 -7.550 1.00 88.00 206 GLN A CA 1
ATOM 1639 C C . GLN A 1 206 ? -6.984 -17.706 -8.589 1.00 88.00 206 GLN A C 1
ATOM 1641 O O . GLN A 1 206 ? -6.595 -18.077 -9.698 1.00 88.00 206 GLN A O 1
ATOM 1646 N N . TRP A 1 207 ? -6.947 -16.432 -8.204 1.00 88.62 207 TRP A N 1
ATOM 1647 C CA . TRP A 1 207 ? -6.279 -15.378 -8.966 1.00 88.62 207 TRP A CA 1
ATOM 1648 C C . TRP A 1 207 ? -4.852 -15.223 -8.451 1.00 88.62 207 TRP A C 1
ATOM 1650 O O . TRP A 1 207 ? -4.647 -14.983 -7.260 1.00 88.62 207 TRP A O 1
ATOM 1660 N N . GLU A 1 208 ? -3.867 -15.347 -9.333 1.00 90.06 208 GLU A N 1
ATOM 1661 C CA . GLU A 1 208 ? -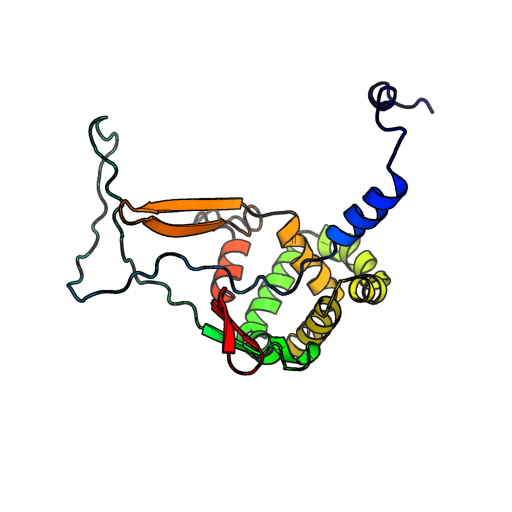2.451 -15.307 -8.959 1.00 90.06 208 GLU A CA 1
ATOM 1662 C C . GLU A 1 208 ? -2.074 -14.001 -8.253 1.00 90.06 208 GLU A C 1
ATOM 1664 O O . GLU A 1 208 ? -1.437 -14.039 -7.202 1.00 90.06 208 GLU A O 1
ATOM 1669 N N . LEU A 1 209 ? -2.560 -12.851 -8.739 1.00 88.25 209 LEU A N 1
ATOM 1670 C CA . LEU A 1 209 ? -2.311 -11.568 -8.076 1.00 88.25 209 LEU A CA 1
ATOM 1671 C C . LEU A 1 209 ? -2.896 -11.528 -6.658 1.00 88.25 209 LEU A C 1
ATOM 1673 O O . LEU A 1 209 ? -2.256 -11.003 -5.750 1.00 88.25 209 LEU A O 1
ATOM 1677 N N . THR A 1 210 ? -4.085 -12.100 -6.441 1.00 89.06 210 THR A N 1
ATOM 1678 C CA . THR A 1 210 ? -4.658 -12.207 -5.092 1.00 89.06 210 THR A CA 1
ATOM 1679 C C . THR A 1 210 ? -3.742 -13.015 -4.178 1.00 89.06 210 THR A C 1
ATOM 1681 O O . THR A 1 210 ? -3.484 -12.584 -3.056 1.00 89.06 210 THR A O 1
ATOM 1684 N N . GLU A 1 211 ? -3.219 -14.152 -4.638 1.00 89.38 211 GLU A N 1
ATOM 1685 C CA . GLU A 1 211 ? -2.347 -15.006 -3.824 1.00 89.38 211 GLU A CA 1
ATOM 1686 C C . GLU A 1 211 ? -0.982 -14.366 -3.544 1.00 89.38 211 GLU A C 1
ATOM 1688 O O . GLU A 1 211 ? -0.501 -14.457 -2.413 1.00 89.38 211 GLU A O 1
ATOM 1693 N N . LEU A 1 212 ? -0.408 -13.642 -4.511 1.00 89.38 212 LEU A N 1
ATOM 1694 C CA . LEU A 1 212 ? 0.837 -12.884 -4.335 1.00 89.38 212 LEU A CA 1
ATOM 1695 C C . LEU A 1 212 ? 0.696 -11.717 -3.346 1.00 89.38 212 LEU A C 1
ATOM 1697 O O . LEU A 1 212 ? 1.667 -11.359 -2.685 1.00 89.38 212 LEU A O 1
ATOM 1701 N N . LEU A 1 213 ? -0.505 -11.151 -3.195 1.00 89.19 213 LEU A N 1
ATOM 1702 C CA . LEU A 1 213 ? -0.785 -10.081 -2.230 1.00 89.19 213 LEU A CA 1
ATOM 1703 C C . LEU A 1 213 ? -1.019 -10.588 -0.801 1.00 89.19 213 LEU A C 1
ATOM 1705 O O . LEU A 1 213 ? -0.778 -9.863 0.160 1.00 89.19 213 LEU A O 1
ATOM 1709 N N . ARG A 1 214 ? -1.484 -11.830 -0.607 1.00 89.19 214 ARG A N 1
ATOM 1710 C CA . ARG A 1 214 ? -1.725 -12.373 0.746 1.00 89.19 214 ARG A CA 1
ATOM 1711 C C . ARG A 1 214 ? -0.510 -12.335 1.688 1.00 89.19 214 ARG A C 1
ATOM 1713 O O . ARG A 1 214 ? -0.739 -12.071 2.870 1.00 89.19 214 ARG A O 1
ATOM 1720 N N . PRO A 1 215 ? 0.735 -12.641 1.265 1.00 89.12 215 PRO A N 1
ATOM 1721 C CA . PRO A 1 215 ? 1.890 -12.594 2.161 1.00 89.12 215 PRO A CA 1
ATOM 1722 C C . PRO A 1 215 ? 2.326 -11.169 2.525 1.00 89.12 215 PRO A C 1
ATOM 1724 O O . PRO A 1 215 ? 2.996 -11.011 3.540 1.00 89.12 215 PRO A O 1
ATOM 1727 N N . THR A 1 216 ? 1.914 -10.142 1.771 1.00 89.19 216 THR A N 1
ATOM 1728 C CA . THR A 1 216 ? 2.246 -8.735 2.068 1.00 89.19 216 THR A CA 1
ATOM 1729 C C . THR A 1 216 ? 1.268 -8.079 3.044 1.00 89.19 216 THR A C 1
ATOM 1731 O O . THR A 1 216 ? 1.387 -6.889 3.320 1.00 89.19 216 THR A O 1
ATOM 1734 N N . LEU A 1 217 ? 0.264 -8.815 3.535 1.00 90.06 217 LEU A N 1
ATOM 1735 C CA . LEU A 1 217 ? -0.723 -8.295 4.478 1.00 90.06 217 LEU A CA 1
ATOM 1736 C C . LEU A 1 217 ? -0.135 -8.211 5.890 1.00 90.06 217 LEU A C 1
ATOM 1738 O O . LEU A 1 217 ? 0.402 -9.188 6.417 1.00 90.06 217 LEU A O 1
ATOM 1742 N N . PHE A 1 218 ? -0.331 -7.069 6.535 1.00 91.00 218 PHE A N 1
ATOM 1743 C CA . PHE A 1 218 ? -0.001 -6.842 7.937 1.00 91.00 218 PHE A CA 1
ATOM 1744 C C . PHE A 1 218 ? -1.035 -5.917 8.582 1.00 91.00 218 PHE A C 1
ATOM 1746 O O . PHE A 1 218 ? -1.854 -5.332 7.886 1.00 91.00 218 PHE A O 1
ATOM 1753 N N . ASN A 1 219 ? -0.991 -5.786 9.905 1.00 92.19 219 ASN A N 1
ATOM 1754 C CA . ASN A 1 219 ? -1.706 -4.741 10.636 1.00 92.19 219 ASN A CA 1
ATOM 1755 C C . ASN A 1 219 ? -0.716 -3.643 11.049 1.00 92.19 219 ASN A C 1
ATOM 1757 O O . ASN A 1 219 ? 0.435 -3.941 11.386 1.00 92.19 219 ASN A O 1
ATOM 1761 N N . ALA A 1 220 ? -1.154 -2.388 11.094 1.00 92.56 220 ALA A N 1
ATOM 1762 C CA . ALA A 1 220 ? -0.328 -1.266 11.536 1.00 92.56 220 ALA A CA 1
ATOM 1763 C C . ALA A 1 220 ? -0.949 -0.517 12.713 1.00 92.56 220 ALA A C 1
ATOM 1765 O O . ALA A 1 220 ? -2.141 -0.201 12.731 1.00 92.56 220 ALA A O 1
ATOM 1766 N N . ARG A 1 221 ? -0.110 -0.152 13.680 1.00 95.31 221 ARG A N 1
ATOM 1767 C CA . ARG A 1 221 ? -0.414 0.853 14.702 1.00 95.31 221 ARG A CA 1
ATOM 1768 C C . ARG A 1 221 ? 0.302 2.138 14.338 1.00 95.31 221 ARG A C 1
ATOM 1770 O O . ARG A 1 221 ? 1.524 2.175 14.281 1.00 95.31 221 ARG A O 1
ATOM 1777 N N . MET A 1 222 ? -0.468 3.186 14.096 1.00 94.94 222 MET A N 1
ATOM 1778 C CA . MET A 1 222 ? 0.055 4.469 13.653 1.00 94.94 222 MET A CA 1
ATOM 1779 C C . MET A 1 222 ? 0.225 5.350 14.885 1.00 94.94 222 MET A C 1
ATOM 1781 O O . MET A 1 222 ? -0.760 5.739 15.516 1.00 94.94 222 MET A O 1
ATOM 1785 N N . ASN A 1 223 ? 1.472 5.608 15.259 1.00 95.06 223 ASN A N 1
ATOM 1786 C CA . ASN A 1 223 ? 1.858 6.275 16.496 1.00 95.06 223 ASN A CA 1
ATOM 1787 C C . ASN A 1 223 ? 2.219 7.740 16.235 1.00 95.06 223 ASN A C 1
ATOM 1789 O O . ASN A 1 223 ? 2.766 8.063 15.192 1.00 95.06 223 ASN A O 1
ATOM 1793 N N . LYS A 1 224 ? 1.905 8.639 17.170 1.00 95.06 224 LYS A N 1
ATOM 1794 C CA . LYS A 1 224 ? 2.353 10.038 17.159 1.00 95.06 224 LYS A CA 1
ATOM 1795 C C . LYS A 1 224 ? 2.494 10.555 18.584 1.00 95.06 224 LYS A C 1
ATOM 1797 O O . LYS A 1 224 ? 1.604 10.344 19.410 1.00 95.06 224 LYS A O 1
ATOM 1802 N N . GLY A 1 225 ? 3.599 11.217 18.899 1.00 96.12 225 GLY A N 1
ATOM 1803 C CA . GLY A 1 225 ? 3.936 11.676 20.246 1.00 96.12 225 GLY A CA 1
ATOM 1804 C C . GLY A 1 225 ? 3.971 10.536 21.265 1.00 96.12 225 GLY A C 1
ATOM 1805 O O . GLY A 1 225 ? 3.517 10.712 22.396 1.00 96.12 225 GLY A O 1
ATOM 1806 N N . GLY A 1 226 ? 4.407 9.342 20.844 1.00 93.38 226 GLY A N 1
ATOM 1807 C CA . GLY A 1 226 ? 4.438 8.135 21.677 1.00 93.38 226 GLY A CA 1
ATOM 1808 C C . GLY A 1 226 ? 3.067 7.521 22.000 1.00 93.38 226 GLY A C 1
ATOM 1809 O O . GLY A 1 226 ? 2.966 6.721 22.929 1.00 93.38 226 GLY A O 1
ATOM 1810 N N . LYS A 1 227 ? 1.999 7.891 21.281 1.00 95.75 227 LYS A N 1
ATOM 1811 C CA . LYS A 1 227 ? 0.646 7.334 21.456 1.00 95.75 227 LYS A CA 1
ATOM 1812 C C . LYS A 1 227 ? 0.103 6.779 20.146 1.00 95.75 227 LYS A C 1
ATOM 1814 O O . LYS A 1 227 ? 0.266 7.411 19.108 1.00 95.75 227 LYS A O 1
ATOM 1819 N N . VAL A 1 228 ? -0.623 5.662 20.213 1.00 94.62 228 VAL A N 1
ATOM 1820 C CA . VAL A 1 228 ? -1.379 5.135 19.066 1.00 94.62 228 VAL A CA 1
ATOM 1821 C C . VAL A 1 228 ? -2.486 6.130 18.711 1.00 94.62 228 VAL A C 1
ATOM 1823 O O . VAL A 1 228 ? -3.378 6.384 19.521 1.00 94.62 228 VAL A O 1
ATOM 1826 N N . LEU A 1 229 ? -2.423 6.700 17.510 1.00 94.12 229 LEU A N 1
ATOM 1827 C CA . LEU A 1 229 ? -3.428 7.618 16.977 1.00 94.12 229 LEU A CA 1
ATOM 1828 C C . LEU A 1 229 ? -4.591 6.848 16.343 1.00 94.12 229 LEU A C 1
ATOM 1830 O O . LEU A 1 229 ? -5.752 7.181 16.568 1.00 94.12 229 LEU A O 1
ATOM 1834 N N . TYR A 1 230 ? -4.277 5.816 15.561 1.00 91.50 230 TYR A N 1
ATOM 1835 C CA . TYR A 1 230 ? -5.238 4.862 15.006 1.00 91.50 230 TYR A CA 1
ATOM 1836 C C . TYR A 1 230 ? -4.524 3.554 14.647 1.00 91.50 230 TYR A C 1
ATOM 1838 O O . TYR A 1 230 ? -3.295 3.464 14.640 1.00 91.50 230 TYR A O 1
ATOM 1846 N N . SER A 1 231 ? -5.305 2.517 14.373 1.00 88.81 231 SER A N 1
ATOM 1847 C CA . SER A 1 231 ? -4.811 1.245 13.852 1.00 88.81 231 SER A CA 1
ATOM 1848 C C . SER A 1 231 ? -5.549 0.912 12.572 1.00 88.81 231 SER A C 1
ATOM 1850 O O . SER A 1 231 ? -6.696 1.330 12.390 1.00 88.81 231 SER A O 1
ATOM 1852 N N . ALA A 1 232 ? -4.868 0.191 11.703 1.00 75.12 232 ALA A N 1
ATOM 1853 C CA . ALA A 1 232 ? -5.374 -0.267 10.428 1.00 75.12 232 ALA A CA 1
ATOM 1854 C C . ALA A 1 232 ? -5.036 -1.746 10.288 1.00 75.12 232 ALA A C 1
ATOM 1856 O O . ALA A 1 232 ? -3.891 -2.108 10.656 1.00 75.12 232 ALA A O 1
#

Sequence (232 aa):
MQVPPFLKNCEFFKSKSSLCKKNKMASKFAVSVFLLSNLLSLTHAGADGDHASCHMTPAYPLPSNVKRQIVYCANKKRSLPWFDIDLDTDPYDRWKEIALTYKAEIQTVIDFIFHMNTFFQKDLLPIVEMRSSEILGRMPNDYGIEIEGLSAYTEVEVAKLIIVNSAYELSGLCTSIVAQNTDGSMYHGRNLDFGLYPGFNWTDFQWELTELLRPTLFNARMNKGGKVLYSA